Protein AF-A0AAJ3D9P7-F1 (afdb_monomer)

Radius of gyration: 27.83 Å; Cα contacts (8 Å, |Δi|>4): 289; chains: 1; bounding box: 55×81×73 Å

Solvent-accessible surface area (backbone atoms only — not comparable to full-atom values): 11763 Å² total; per-residue (Å²): 143,82,87,82,83,88,78,89,79,89,79,86,88,82,82,82,78,87,77,85,84,84,89,76,90,80,83,90,75,91,81,89,81,93,85,84,93,81,57,67,67,64,51,51,50,51,51,51,50,49,50,52,50,49,54,59,55,42,44,73,41,93,83,49,90,58,95,66,47,85,70,66,82,69,61,74,41,69,77,94,62,85,78,55,91,78,44,71,47,75,32,46,43,43,57,69,89,55,80,79,50,51,53,42,35,28,35,20,47,71,89,46,18,33,42,37,41,33,27,66,37,75,50,40,43,55,49,78,49,60,70,36,86,57,49,40,82,75,45,46,42,60,77,83,63,54,76,65,31,80,38,43,65,73,38,70,42,30,34,35,33,38,76,49,53,35,62,67,42,50,34,41,36,43,33,36,85,92,42,80,44,50,26,35,47,48,56,77,130

Sequence (189 aa):
MKQIFITAVILSILTACHKTPEQSSSETTNESTTAQYQDNSKQQLKEQEAETAAIAHDRYDPDSIYEGADNAEIPPPQLKRELLPSETLEVKFRPVDSYPNFTVVTQTTYDITRLKVVSEINDVIDKVETDNQNCIVAGVEPYTVKFPTPTNYGDLFKLVLDGCRADEINEVYLYTTRGKITYRALAED

Structure (mmCIF, N/CA/C/O backbone):
data_AF-A0AAJ3D9P7-F1
#
_entry.id   AF-A0AAJ3D9P7-F1
#
loop_
_atom_site.group_PDB
_atom_site.id
_atom_site.type_symbol
_atom_site.label_atom_id
_atom_site.label_alt_id
_atom_site.label_comp_id
_atom_site.label_asym_id
_atom_site.label_entity_id
_atom_site.label_seq_id
_atom_site.pdbx_PDB_ins_code
_atom_site.Cartn_x
_atom_site.Cartn_y
_atom_site.Cartn_z
_atom_site.occupancy
_atom_site.B_iso_or_equiv
_atom_site.auth_seq_id
_atom_site.auth_comp_id
_atom_site.auth_asym_id
_atom_site.auth_atom_id
_atom_site.pdbx_PDB_model_num
ATOM 1 N N . MET A 1 1 ? -39.008 15.537 -34.613 1.00 40.38 1 MET A N 1
ATOM 2 C CA . MET A 1 1 ? -38.118 16.698 -34.399 1.00 40.38 1 MET A CA 1
ATOM 3 C C . MET A 1 1 ? -38.611 17.500 -33.205 1.00 40.38 1 MET A C 1
ATOM 5 O O . MET A 1 1 ? -39.578 18.233 -33.348 1.00 40.38 1 MET A O 1
ATOM 9 N N . LYS A 1 2 ? -37.993 17.329 -32.032 1.00 37.59 2 LYS A N 1
ATOM 10 C CA . LYS A 1 2 ? -38.094 18.261 -30.899 1.00 37.59 2 LYS A CA 1
ATOM 11 C C . LYS A 1 2 ? -36.731 18.269 -30.207 1.00 37.59 2 LYS A C 1
ATOM 13 O O . LYS A 1 2 ? -36.363 17.291 -29.569 1.00 37.59 2 LYS A O 1
ATOM 18 N N . GLN A 1 3 ? -35.965 19.323 -30.465 1.00 39.19 3 GLN A N 1
ATOM 19 C CA . GLN A 1 3 ? -34.708 19.629 -29.789 1.00 39.19 3 GLN A CA 1
ATOM 20 C C . GLN A 1 3 ? -35.042 20.248 -28.430 1.00 39.19 3 GLN A C 1
ATOM 22 O O . GLN A 1 3 ? -35.903 21.123 -28.360 1.00 39.19 3 GLN A O 1
ATOM 27 N N . ILE A 1 4 ? -34.381 19.798 -27.368 1.00 50.69 4 ILE A N 1
ATOM 28 C CA . ILE A 1 4 ? -34.397 20.476 -26.071 1.00 50.69 4 ILE A CA 1
ATOM 29 C C . ILE A 1 4 ? -32.969 20.953 -25.837 1.00 50.69 4 ILE A C 1
ATOM 31 O O . ILE A 1 4 ? -32.043 20.151 -25.733 1.00 50.69 4 ILE A O 1
ATOM 35 N N . PHE A 1 5 ? -32.809 22.272 -25.857 1.00 50.06 5 PHE A N 1
ATOM 36 C CA . PHE A 1 5 ? -31.554 22.969 -25.627 1.00 50.06 5 PHE A CA 1
ATOM 37 C C . PHE A 1 5 ? -31.287 23.074 -24.124 1.00 50.06 5 PHE A C 1
ATOM 39 O O . PHE A 1 5 ? -32.164 23.455 -23.351 1.00 50.06 5 PHE A O 1
ATOM 46 N N . ILE A 1 6 ? -30.058 22.741 -23.734 1.00 47.91 6 ILE A N 1
ATOM 47 C CA . ILE A 1 6 ? -29.475 23.031 -22.424 1.00 47.91 6 ILE A CA 1
ATOM 48 C C . ILE A 1 6 ? -29.009 24.488 -22.455 1.00 47.91 6 ILE A C 1
ATOM 50 O O . ILE A 1 6 ? -28.194 24.847 -23.302 1.00 47.91 6 ILE A O 1
ATOM 54 N N . THR A 1 7 ? -29.472 25.314 -21.519 1.00 51.69 7 THR A N 1
ATOM 55 C CA . THR A 1 7 ? -28.864 26.622 -21.235 1.00 51.69 7 THR A CA 1
ATOM 56 C C . THR A 1 7 ? -28.742 26.810 -19.732 1.00 51.69 7 THR A C 1
ATOM 58 O O . THR A 1 7 ? -29.723 27.073 -19.039 1.00 51.69 7 THR A O 1
ATOM 61 N N . ALA A 1 8 ? -27.511 26.653 -19.249 1.00 48.12 8 ALA A N 1
ATOM 62 C CA . ALA A 1 8 ? -27.056 27.120 -17.953 1.00 48.12 8 ALA A CA 1
ATOM 63 C C . ALA A 1 8 ? -26.883 28.644 -17.996 1.00 48.12 8 ALA A C 1
ATOM 65 O O . ALA A 1 8 ? -26.258 29.161 -18.920 1.00 48.12 8 ALA A O 1
ATOM 66 N N . VAL A 1 9 ? -27.394 29.353 -16.988 1.00 45.28 9 VAL A N 1
ATOM 67 C CA . VAL A 1 9 ? -27.007 30.740 -16.698 1.00 45.28 9 VAL A CA 1
ATOM 68 C C . VAL A 1 9 ? -26.859 30.872 -15.187 1.00 45.28 9 VAL A C 1
ATOM 70 O O . VAL A 1 9 ? -27.831 30.995 -14.448 1.00 45.28 9 VAL A O 1
ATOM 73 N N . ILE A 1 10 ? -25.607 30.801 -14.748 1.00 50.03 10 ILE A N 1
ATOM 74 C CA . ILE A 1 10 ? -25.141 31.238 -13.436 1.00 50.03 10 ILE A CA 1
ATOM 75 C C . ILE A 1 10 ? -24.798 32.720 -13.604 1.00 50.03 10 ILE A C 1
ATOM 77 O O . ILE A 1 10 ? -23.907 33.041 -14.387 1.00 50.03 10 ILE A O 1
ATOM 81 N N . LEU A 1 11 ? -25.486 33.616 -12.893 1.00 43.94 11 LEU A N 1
ATOM 82 C CA . LEU A 1 11 ? -25.056 35.010 -12.751 1.00 43.94 11 LEU A CA 1
ATOM 83 C C . LEU A 1 11 ? -25.097 35.431 -11.273 1.00 43.94 11 LEU A C 1
ATOM 85 O 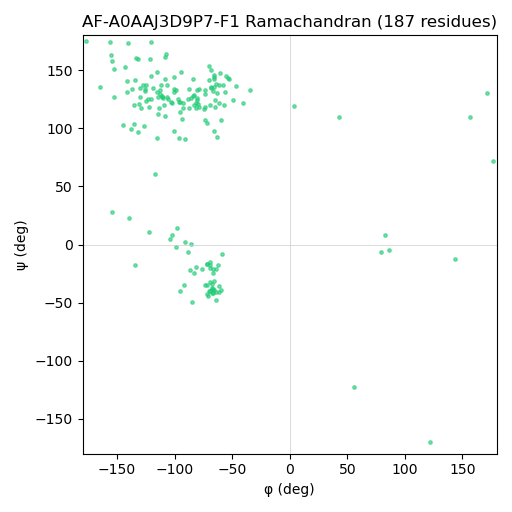O . LEU A 1 11 ? -26.136 35.763 -10.711 1.00 43.94 11 LEU A O 1
ATOM 89 N N . SER A 1 12 ? -23.914 35.330 -10.671 1.00 45.91 12 SER A N 1
ATOM 90 C CA . SER A 1 12 ? -23.306 36.179 -9.637 1.00 45.91 12 SER A CA 1
ATOM 91 C C . SER A 1 12 ? -24.134 37.333 -9.051 1.00 45.91 12 SER A C 1
ATOM 93 O O . SER A 1 12 ? -24.397 38.326 -9.731 1.00 45.91 12 SER A O 1
ATOM 95 N N . ILE A 1 13 ? -24.373 37.275 -7.737 1.00 45.59 13 ILE A N 1
ATOM 96 C CA . ILE A 1 13 ? -24.747 38.430 -6.912 1.00 45.59 13 ILE A CA 1
ATOM 97 C C . ILE A 1 13 ? -23.480 38.900 -6.179 1.00 45.59 13 ILE A C 1
ATOM 99 O O . ILE A 1 13 ? -23.082 38.325 -5.171 1.00 45.59 13 ILE A O 1
ATOM 103 N N . LEU A 1 14 ? -22.817 39.923 -6.719 1.00 41.31 14 LEU A N 1
ATOM 104 C CA . LEU A 1 14 ? -21.764 40.686 -6.042 1.00 41.31 14 LEU A CA 1
ATOM 105 C C . LEU A 1 14 ? -22.411 41.936 -5.435 1.00 41.31 14 LEU A C 1
ATOM 107 O O . LEU A 1 14 ? -22.524 42.965 -6.097 1.00 41.31 14 LEU A O 1
ATOM 111 N N . THR A 1 15 ? -22.852 41.865 -4.181 1.00 46.53 15 THR A N 1
ATOM 112 C CA . THR A 1 15 ? -23.176 43.070 -3.404 1.00 46.53 15 THR A CA 1
ATOM 113 C C . THR A 1 15 ? -21.937 43.523 -2.647 1.00 46.53 15 THR A C 1
ATOM 115 O O . THR A 1 15 ? -21.691 43.106 -1.517 1.00 46.53 15 THR A O 1
ATOM 118 N N . ALA A 1 16 ? -21.155 44.390 -3.288 1.00 38.19 16 ALA A N 1
ATOM 119 C CA . ALA A 1 16 ? -20.208 45.257 -2.607 1.00 38.19 16 ALA A CA 1
ATOM 120 C C . ALA A 1 16 ? -20.995 46.310 -1.810 1.00 38.19 16 ALA A C 1
ATOM 122 O O . ALA A 1 16 ? -21.751 47.090 -2.386 1.00 38.19 16 ALA A O 1
ATOM 123 N N . CYS A 1 17 ? -20.817 46.340 -0.491 1.00 40.69 17 CYS A N 1
ATOM 124 C CA . CYS A 1 17 ? -21.298 47.425 0.357 1.00 40.69 17 CYS A CA 1
ATOM 125 C C . CYS A 1 17 ? -20.074 48.125 0.957 1.00 40.69 17 CYS A C 1
ATOM 127 O O . CYS A 1 17 ? -19.547 47.723 1.991 1.00 40.69 17 CYS A O 1
ATOM 129 N N . HIS A 1 18 ? -19.592 49.158 0.263 1.00 42.06 18 HIS A N 1
ATOM 130 C CA . HIS A 1 18 ? -18.670 50.134 0.831 1.00 42.06 18 HIS A CA 1
ATOM 131 C C . HIS A 1 18 ? -19.442 51.037 1.799 1.00 42.06 18 HIS A C 1
ATOM 133 O O . HIS A 1 18 ? -20.342 51.767 1.386 1.00 42.06 18 HIS A O 1
ATOM 139 N N . LYS A 1 19 ? -19.060 51.027 3.077 1.00 38.09 19 LYS A N 1
ATOM 140 C CA . LYS A 1 19 ? -19.321 52.136 4.000 1.00 38.09 19 LYS A CA 1
ATOM 141 C C . LYS A 1 19 ? -18.005 52.564 4.640 1.00 38.09 19 LYS A C 1
ATOM 143 O O . LYS A 1 19 ? -17.487 51.902 5.531 1.00 38.09 19 LYS A O 1
ATOM 148 N N . THR A 1 20 ? -17.471 53.667 4.136 1.00 42.91 20 THR A N 1
ATOM 149 C CA . THR A 1 20 ? -16.483 54.528 4.791 1.00 42.91 20 THR A CA 1
ATOM 150 C C . THR A 1 20 ? -17.136 55.230 5.991 1.00 42.91 20 THR A C 1
ATOM 152 O O . THR A 1 20 ? -18.256 55.720 5.842 1.00 42.91 20 THR A O 1
ATOM 155 N N . PRO A 1 21 ? -16.488 55.309 7.167 1.00 40.91 21 PRO A N 1
ATOM 156 C CA . PRO A 1 21 ? -16.980 56.128 8.269 1.00 40.91 21 PRO A CA 1
ATOM 157 C C . PRO A 1 21 ? -16.460 57.571 8.175 1.00 40.91 21 PRO A C 1
ATOM 159 O O . PRO A 1 21 ? -15.276 57.812 7.94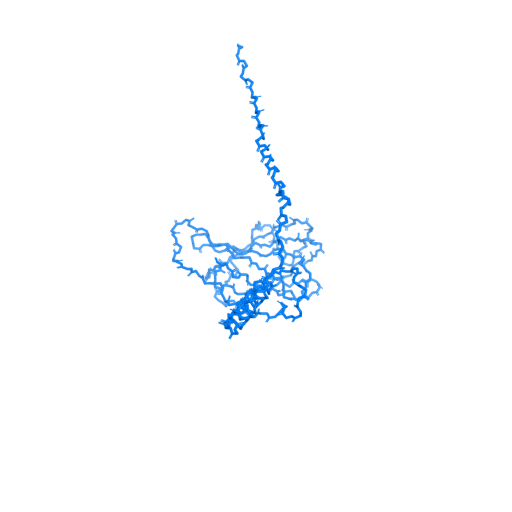1 1.00 40.91 21 PRO A O 1
ATOM 162 N N . GLU A 1 22 ? -17.382 58.518 8.358 1.00 33.59 22 GLU A N 1
ATOM 163 C CA . GLU A 1 22 ? -17.130 59.953 8.482 1.00 33.59 22 GLU A CA 1
ATOM 164 C C . GLU A 1 22 ? -16.347 60.291 9.756 1.00 33.59 22 GLU A C 1
ATOM 166 O O . GLU A 1 22 ? -16.531 59.710 10.826 1.00 33.59 22 GLU A O 1
ATOM 171 N N . GLN A 1 23 ? -15.477 61.284 9.608 1.00 34.88 23 GLN A N 1
ATOM 172 C CA . GLN A 1 23 ? -14.648 61.885 10.636 1.00 34.88 23 GLN A CA 1
ATOM 173 C C . GLN A 1 23 ? -15.482 62.940 11.382 1.00 34.88 23 GLN A C 1
ATOM 175 O O . GLN A 1 23 ? -15.932 63.906 10.771 1.00 34.88 23 GLN A O 1
ATOM 180 N N . SER A 1 24 ? -15.667 62.789 12.695 1.00 30.06 24 SER A N 1
ATOM 181 C CA . SER A 1 24 ? -16.166 63.867 13.557 1.00 30.06 24 SER A CA 1
ATOM 182 C C . SER A 1 24 ? -15.245 64.026 14.757 1.00 30.06 24 SER A C 1
ATOM 184 O O . SER A 1 24 ? -15.079 63.121 15.571 1.00 30.06 24 SER A O 1
ATOM 186 N N . SER A 1 25 ? -14.641 65.207 14.825 1.00 36.78 25 SER A N 1
ATOM 187 C CA . SER A 1 25 ? -13.867 65.751 15.933 1.00 36.78 25 SER A CA 1
ATOM 188 C C . SER A 1 25 ? -14.658 65.768 17.237 1.00 36.78 25 SER A C 1
ATOM 190 O O . SER A 1 25 ? -15.837 66.122 17.224 1.00 36.78 25 SER A O 1
ATOM 192 N N . SER A 1 26 ? -13.993 65.536 18.367 1.00 30.45 26 SER A N 1
ATOM 193 C CA . SER A 1 26 ? -14.346 66.198 19.625 1.00 30.45 26 SER A CA 1
ATOM 194 C C . SER A 1 26 ? -13.128 66.316 20.535 1.00 30.45 26 SER A C 1
ATOM 196 O O . SER A 1 26 ? -12.399 65.360 20.780 1.00 30.45 26 SER A O 1
ATOM 198 N N . GLU A 1 27 ? -12.939 67.561 20.941 1.00 29.41 27 GLU A N 1
ATOM 199 C CA . GLU A 1 27 ? -12.011 68.164 21.883 1.00 29.41 27 GLU A CA 1
ATOM 200 C C . GLU A 1 27 ? -11.649 67.311 23.106 1.00 29.41 27 GLU A C 1
ATOM 202 O O . GLU A 1 27 ? -12.495 66.797 23.836 1.00 29.41 27 GLU A O 1
ATOM 207 N N . THR A 1 28 ? -10.346 67.249 23.372 1.00 32.84 28 THR A N 1
ATOM 208 C CA . THR A 1 28 ? -9.769 66.772 24.626 1.00 32.84 28 THR A CA 1
ATOM 209 C C . THR A 1 28 ? -9.980 67.835 25.705 1.00 32.84 28 THR A C 1
ATOM 211 O O . THR A 1 28 ? -9.425 68.929 25.614 1.00 32.84 28 THR A O 1
ATOM 214 N N . THR A 1 29 ? -10.744 67.532 26.753 1.00 28.78 29 THR A N 1
ATOM 215 C CA . THR A 1 29 ? -10.670 68.246 28.038 1.00 28.78 29 THR A CA 1
ATOM 216 C C . THR A 1 29 ? -10.720 67.237 29.184 1.00 28.78 29 THR A C 1
ATOM 218 O O . THR A 1 29 ? -11.494 66.286 29.169 1.00 28.78 29 THR A O 1
ATOM 221 N N . ASN A 1 30 ? -9.805 67.447 30.128 1.00 34.47 30 ASN A N 1
ATOM 222 C CA . ASN A 1 30 ? -9.459 66.629 31.287 1.00 34.47 30 ASN A CA 1
ATOM 223 C C . ASN A 1 30 ? -10.653 66.268 32.194 1.00 34.47 30 ASN A C 1
ATOM 225 O O . ASN A 1 30 ? -11.478 67.127 32.475 1.00 34.47 30 ASN A O 1
ATOM 229 N N . GLU A 1 31 ? -10.677 65.056 32.758 1.00 30.16 31 GLU A N 1
ATOM 230 C CA . GLU A 1 31 ? -10.231 64.773 34.139 1.00 30.16 31 GLU A CA 1
ATOM 231 C C . GLU A 1 31 ? -10.570 63.330 34.575 1.00 30.16 31 GLU A C 1
ATOM 233 O O . GLU A 1 31 ? -11.698 62.867 34.462 1.00 30.16 31 GLU A O 1
ATOM 238 N N . SER A 1 32 ? -9.543 62.661 35.114 1.00 40.44 32 SER A N 1
ATOM 239 C CA . SER A 1 32 ? -9.556 61.729 36.254 1.00 40.44 32 SER A CA 1
ATOM 240 C C . SER A 1 32 ? -10.683 60.691 36.376 1.00 40.44 32 SER A C 1
ATOM 242 O O . SER A 1 32 ? -11.763 61.014 36.855 1.00 40.44 32 SER A O 1
ATOM 244 N N . THR A 1 33 ? -10.375 59.400 36.178 1.00 31.55 33 THR A N 1
ATOM 245 C CA . THR A 1 33 ? -10.579 58.395 37.246 1.00 31.55 33 THR A CA 1
ATOM 246 C C . THR A 1 33 ? -9.835 57.084 36.979 1.00 31.55 33 THR A C 1
ATOM 248 O O . THR A 1 33 ? -9.833 56.525 35.890 1.00 31.55 33 THR A O 1
ATOM 251 N N . THR A 1 34 ? -9.207 56.598 38.039 1.00 45.03 34 THR A N 1
ATOM 252 C CA . THR A 1 34 ? -8.629 55.278 38.280 1.00 45.03 34 THR A CA 1
ATOM 253 C C . THR A 1 34 ? -9.481 54.116 37.747 1.00 45.03 34 THR A C 1
ATOM 255 O O . THR A 1 34 ? -10.606 53.953 38.204 1.00 45.03 34 THR A O 1
ATOM 258 N N . ALA A 1 35 ? -8.917 53.284 36.861 1.00 43.38 35 ALA A N 1
ATOM 259 C CA . ALA A 1 35 ? -9.066 51.817 36.780 1.00 43.38 35 ALA A CA 1
ATOM 260 C C . ALA A 1 35 ? -8.763 51.338 35.352 1.00 43.38 35 ALA A C 1
ATOM 262 O O . ALA A 1 35 ? -9.570 51.581 34.468 1.00 43.38 35 ALA A O 1
ATOM 263 N N . GLN A 1 36 ? -7.642 50.636 35.141 1.00 40.25 36 GLN A N 1
ATOM 264 C CA . GLN A 1 36 ? -7.494 49.558 34.141 1.00 40.25 36 GLN A CA 1
ATOM 265 C C . GLN A 1 36 ? -6.043 49.050 34.124 1.00 40.25 36 GLN A C 1
ATOM 267 O O . GLN A 1 36 ? -5.271 49.279 33.204 1.00 40.25 36 GLN A O 1
ATOM 272 N N . TYR A 1 37 ? -5.663 48.324 35.173 1.00 42.12 37 TYR A N 1
ATOM 273 C CA . TYR A 1 37 ? -4.546 47.375 35.119 1.00 42.12 37 TYR A CA 1
ATOM 274 C C . TYR A 1 37 ? -5.119 45.981 35.375 1.00 42.12 37 TYR A C 1
ATOM 276 O O . TYR A 1 37 ? -4.839 45.357 36.392 1.00 42.12 37 TYR A O 1
ATOM 284 N N . GLN A 1 38 ? -6.033 45.521 34.514 1.00 44.53 38 GLN A N 1
ATOM 285 C CA . GLN A 1 38 ? -6.608 44.183 34.681 1.00 44.53 38 GLN A CA 1
ATOM 286 C C . GLN A 1 38 ? -7.141 43.530 33.398 1.00 44.53 38 GLN A C 1
ATOM 288 O O . GLN A 1 38 ? -8.031 42.689 33.488 1.00 44.53 38 GLN A O 1
ATOM 293 N N . ASP A 1 39 ? -6.594 43.873 32.224 1.00 49.88 39 ASP A N 1
ATOM 294 C CA . ASP A 1 39 ? -7.025 43.230 30.965 1.00 49.88 39 ASP A CA 1
ATOM 295 C C . ASP A 1 39 ? -5.892 42.784 30.018 1.00 49.88 39 ASP A C 1
ATOM 297 O O . ASP A 1 39 ? -6.083 41.884 29.209 1.00 49.88 39 ASP A O 1
ATOM 301 N N . ASN A 1 40 ? -4.661 43.290 30.174 1.00 50.69 40 ASN A N 1
ATOM 302 C CA . ASN A 1 40 ? -3.549 42.896 29.291 1.00 50.69 40 ASN A CA 1
ATOM 303 C C . ASN A 1 40 ? -3.084 41.440 29.473 1.00 50.69 40 ASN A C 1
ATOM 305 O O . ASN A 1 40 ? -2.667 40.803 28.510 1.00 50.69 40 ASN A O 1
ATOM 309 N N . SER A 1 41 ? -3.168 40.883 30.687 1.00 56.12 41 SER A N 1
ATOM 310 C CA . SER A 1 41 ? -2.688 39.518 30.951 1.00 56.12 41 SER A CA 1
ATOM 311 C C . SER A 1 41 ? -3.605 38.442 30.370 1.00 56.12 41 SER A C 1
ATOM 313 O O . SER A 1 41 ? -3.126 37.415 29.902 1.00 56.12 41 SER A O 1
ATOM 315 N N . LYS A 1 42 ? -4.923 38.678 30.359 1.00 56.75 42 LYS A N 1
ATOM 316 C CA . LYS A 1 42 ? -5.895 37.759 29.749 1.00 56.75 42 LYS A CA 1
ATOM 317 C C . LYS A 1 42 ? -5.815 37.779 28.229 1.00 56.75 42 LYS A C 1
ATOM 319 O O . LYS A 1 42 ? -6.021 36.744 27.602 1.00 56.75 42 LYS A O 1
ATOM 324 N N . GLN A 1 43 ? -5.521 38.942 27.655 1.00 57.19 43 GLN A N 1
ATOM 325 C CA . GLN A 1 43 ? -5.362 39.094 26.217 1.00 57.19 43 GLN A CA 1
ATOM 326 C C . GLN A 1 43 ? -4.061 38.440 25.729 1.00 57.19 43 GLN A C 1
ATOM 328 O O . GLN A 1 43 ? -4.119 37.664 24.783 1.00 57.19 43 GLN A O 1
ATOM 333 N N . GLN A 1 44 ? -2.945 38.611 26.452 1.00 60.22 44 GLN A N 1
ATOM 334 C CA . GLN A 1 44 ? -1.701 37.872 26.187 1.00 60.22 44 GLN A CA 1
ATOM 335 C C . GLN A 1 44 ? -1.857 36.356 26.341 1.00 60.22 44 GLN A C 1
ATOM 337 O O . GLN A 1 44 ? -1.338 35.614 25.519 1.00 60.22 44 GLN A O 1
ATOM 342 N N . LEU A 1 45 ? -2.592 35.882 27.354 1.00 66.25 45 LEU A N 1
ATOM 343 C CA . LEU A 1 45 ? -2.859 34.448 27.519 1.00 66.25 45 LEU A CA 1
ATOM 344 C C . LEU A 1 45 ? -3.684 33.880 26.358 1.00 66.25 45 LEU A C 1
ATOM 346 O O . LEU A 1 45 ? -3.375 32.797 25.880 1.00 66.25 45 LEU A O 1
ATOM 350 N N . LYS A 1 46 ? -4.692 34.619 25.877 1.00 67.00 46 LYS A N 1
ATOM 351 C CA . LYS A 1 46 ? -5.480 34.220 24.700 1.00 67.00 46 LYS A CA 1
ATOM 352 C C . LYS A 1 46 ? -4.671 34.234 23.410 1.00 67.00 46 LYS A C 1
ATOM 354 O O . LYS A 1 46 ? -4.884 33.376 22.566 1.00 67.00 46 LYS A O 1
ATOM 359 N N . GLU A 1 47 ? -3.783 35.207 23.244 1.00 63.00 47 GLU A N 1
ATOM 360 C CA . GLU A 1 47 ? -2.919 35.312 22.068 1.00 63.00 47 GLU A CA 1
ATOM 361 C C . GLU A 1 47 ? -1.860 34.204 22.072 1.00 63.00 47 GLU A C 1
ATOM 363 O O . GLU A 1 47 ? -1.662 33.550 21.056 1.00 63.00 47 GLU A O 1
ATOM 368 N N . GLN A 1 48 ? -1.296 33.887 23.240 1.00 69.69 48 GLN A N 1
ATOM 369 C CA . GLN A 1 48 ? -0.372 32.770 23.418 1.00 69.69 48 GLN A CA 1
ATOM 370 C C . GLN A 1 48 ? -1.055 31.406 23.236 1.00 69.69 48 GLN A C 1
ATOM 372 O O . GLN A 1 48 ? -0.459 30.501 22.656 1.00 69.69 48 GLN A O 1
ATOM 377 N N . GLU A 1 49 ? -2.298 31.248 23.701 1.00 67.06 49 GLU A N 1
ATOM 378 C CA . GLU A 1 49 ? -3.113 30.046 23.477 1.00 67.06 49 GLU A CA 1
ATOM 379 C C . GLU A 1 49 ? -3.487 29.893 21.996 1.00 67.06 49 GLU A C 1
ATOM 381 O O . GLU A 1 49 ? -3.390 28.800 21.445 1.00 67.06 49 GLU A O 1
ATOM 386 N N . ALA A 1 50 ? -3.843 30.989 21.322 1.00 65.75 50 ALA A N 1
ATOM 387 C CA . ALA A 1 50 ? -4.112 30.986 19.888 1.00 65.75 50 ALA A CA 1
ATOM 388 C C . ALA A 1 50 ? -2.849 30.684 19.067 1.00 65.75 50 ALA A C 1
ATOM 390 O O . ALA A 1 50 ? -2.926 29.933 18.101 1.00 65.75 50 ALA A O 1
ATOM 391 N N . GLU A 1 51 ? -1.689 31.206 19.468 1.00 65.69 51 GLU A N 1
ATOM 392 C CA . GLU A 1 51 ? -0.403 30.914 18.832 1.00 65.69 51 GLU A CA 1
ATOM 393 C C . GLU A 1 51 ? 0.009 29.453 19.056 1.00 65.69 51 GLU A C 1
ATOM 395 O O . GLU A 1 51 ? 0.407 28.779 18.113 1.00 65.69 51 GLU A O 1
ATOM 400 N N . THR A 1 52 ? -0.170 28.901 20.263 1.00 67.81 52 THR A N 1
ATOM 401 C CA . THR A 1 52 ? 0.086 27.466 20.498 1.00 67.81 52 THR A CA 1
ATOM 402 C C . THR A 1 52 ? -0.905 26.563 19.771 1.00 67.81 52 THR A C 1
ATOM 404 O O . THR A 1 52 ? -0.502 25.500 19.304 1.00 67.81 52 THR A O 1
ATOM 407 N N . ALA A 1 53 ? -2.166 26.972 19.628 1.00 63.88 53 ALA A N 1
ATOM 408 C CA . ALA A 1 53 ? -3.155 26.246 18.837 1.00 63.88 53 ALA A CA 1
ATOM 409 C C . ALA A 1 53 ? -2.845 26.306 17.333 1.00 63.88 53 ALA A C 1
ATOM 411 O O . ALA A 1 53 ? -2.956 25.287 16.655 1.00 63.88 53 ALA A O 1
ATOM 412 N N . ALA A 1 54 ? -2.401 27.459 16.825 1.00 62.25 54 ALA A N 1
ATOM 413 C CA . ALA A 1 54 ? -1.955 27.614 15.443 1.00 62.25 54 ALA A CA 1
ATOM 414 C C . ALA A 1 54 ? -0.706 26.766 15.173 1.00 62.25 54 ALA A C 1
ATOM 416 O O . ALA A 1 54 ? -0.711 25.960 14.255 1.00 62.25 54 ALA A O 1
ATOM 417 N N . ILE A 1 55 ? 0.302 26.820 16.051 1.00 60.75 55 ILE A N 1
ATOM 418 C CA . ILE A 1 55 ? 1.496 25.964 15.963 1.00 60.75 55 ILE A CA 1
ATOM 419 C C . ILE A 1 55 ? 1.117 24.476 16.030 1.00 60.75 55 ILE A C 1
ATOM 421 O O . ILE A 1 55 ? 1.714 23.658 15.335 1.00 60.75 55 ILE A O 1
ATOM 425 N N . ALA A 1 56 ? 0.146 24.090 16.864 1.00 63.00 56 ALA A N 1
ATOM 426 C CA . ALA A 1 56 ? -0.308 22.702 16.950 1.00 63.00 56 ALA A CA 1
ATOM 427 C C . ALA A 1 56 ? -1.023 22.240 15.673 1.00 63.00 56 ALA A C 1
ATOM 429 O O . ALA A 1 56 ? -0.835 21.098 15.270 1.00 63.00 56 ALA A O 1
ATOM 430 N N . HIS A 1 57 ? -1.804 23.112 15.038 1.00 62.16 57 HIS A N 1
ATOM 431 C CA . HIS A 1 57 ? -2.469 22.834 13.767 1.00 62.16 57 HIS A CA 1
ATOM 432 C C . HIS A 1 57 ? -1.458 22.769 12.610 1.00 62.16 57 HIS A C 1
ATOM 434 O O . HIS A 1 57 ? -1.460 21.818 11.831 1.00 62.16 57 HIS A O 1
ATOM 440 N N . ASP A 1 58 ? -0.519 23.714 12.570 1.00 58.19 58 ASP A N 1
ATOM 441 C CA . ASP A 1 58 ? 0.523 23.813 11.547 1.00 58.19 58 ASP A CA 1
ATOM 442 C C . ASP A 1 58 ? 1.559 22.685 11.648 1.00 58.19 58 ASP A C 1
ATOM 444 O O . ASP A 1 58 ? 2.292 22.445 10.698 1.00 58.19 58 ASP A O 1
ATOM 448 N N . ARG A 1 59 ? 1.635 21.939 12.759 1.00 57.31 59 ARG A N 1
ATOM 449 C CA . ARG A 1 59 ? 2.456 20.711 12.842 1.00 57.31 59 ARG A CA 1
ATOM 450 C C . ARG A 1 59 ? 1.950 19.578 11.952 1.00 57.31 59 ARG A C 1
ATOM 452 O O . ARG A 1 59 ? 2.717 18.661 11.665 1.00 57.31 59 ARG A O 1
ATOM 459 N N . TYR A 1 60 ? 0.681 19.617 11.559 1.00 54.97 60 TYR A N 1
ATOM 460 C CA . TYR A 1 60 ? 0.079 18.623 10.673 1.00 54.97 60 TYR A CA 1
ATOM 461 C C . TYR A 1 60 ? 0.011 19.103 9.218 1.00 54.97 60 TYR A C 1
ATOM 463 O O . TYR A 1 60 ? -0.404 18.335 8.349 1.00 54.97 60 TYR A O 1
ATOM 471 N N . ASP A 1 61 ? 0.447 20.338 8.943 1.00 54.69 61 ASP A N 1
ATOM 472 C CA . ASP A 1 61 ? 0.561 20.875 7.591 1.00 54.69 61 ASP A CA 1
ATOM 473 C C . ASP A 1 61 ? 1.871 20.386 6.937 1.00 54.69 61 ASP A C 1
ATOM 475 O O . ASP A 1 61 ? 2.955 20.628 7.480 1.00 54.69 61 ASP A O 1
ATOM 479 N N . PRO A 1 62 ? 1.818 19.685 5.788 1.00 55.25 62 PRO A N 1
ATOM 480 C CA . PRO A 1 62 ? 3.017 19.270 5.060 1.00 55.25 62 PRO A CA 1
ATOM 481 C C . PRO A 1 62 ? 3.886 20.437 4.556 1.00 55.25 62 PRO A C 1
ATO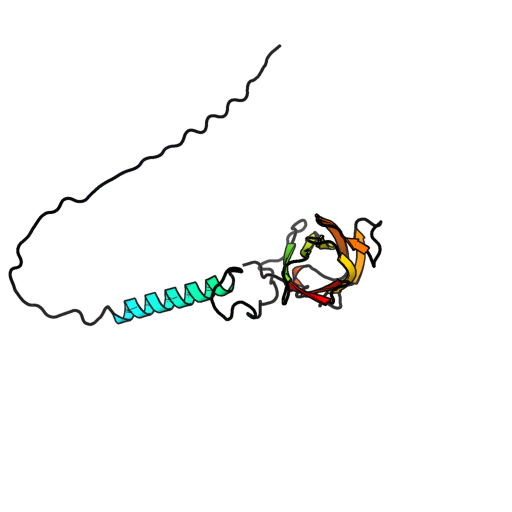M 483 O O . PRO A 1 62 ? 5.059 20.204 4.271 1.00 55.25 62 PRO A O 1
ATOM 486 N N . ASP A 1 63 ? 3.355 21.663 4.475 1.00 58.75 63 ASP A N 1
ATOM 487 C CA . ASP A 1 63 ? 4.093 22.868 4.059 1.00 58.75 63 ASP A CA 1
ATOM 488 C C . ASP A 1 63 ? 4.594 23.711 5.259 1.00 58.75 63 ASP A C 1
ATOM 490 O O . ASP A 1 63 ? 5.003 24.868 5.106 1.00 58.75 63 ASP A O 1
ATOM 494 N N . SER A 1 64 ? 4.571 23.149 6.475 1.00 59.06 64 SER A N 1
ATOM 495 C CA . SER A 1 64 ? 4.952 23.846 7.709 1.00 59.06 64 SER A CA 1
ATOM 496 C C . SER A 1 64 ? 6.420 24.276 7.738 1.00 59.06 64 SER A C 1
ATOM 498 O O . SER A 1 64 ? 7.337 23.482 7.532 1.00 59.06 64 SER A O 1
ATOM 500 N N . ILE A 1 65 ? 6.658 25.546 8.077 1.00 58.28 65 ILE A N 1
ATOM 501 C CA . ILE A 1 65 ? 8.000 26.147 8.186 1.00 58.28 65 ILE A CA 1
ATOM 502 C C . ILE A 1 65 ? 8.663 25.939 9.561 1.00 58.28 65 ILE A C 1
ATOM 504 O O . ILE A 1 65 ? 9.760 26.450 9.795 1.00 58.28 65 ILE A O 1
ATOM 508 N N . TYR A 1 66 ? 7.999 25.246 10.494 1.00 50.47 66 TYR A N 1
ATOM 509 C CA . TYR A 1 66 ? 8.489 25.050 11.860 1.00 50.47 66 TYR A CA 1
ATOM 510 C C . TYR A 1 66 ? 9.290 23.745 11.993 1.00 50.47 66 TYR A C 1
ATOM 512 O O . TYR A 1 66 ? 8.766 22.651 11.777 1.00 50.47 66 TYR A O 1
ATOM 520 N N . GLU A 1 67 ? 10.554 23.852 12.421 1.00 51.66 67 GLU A N 1
ATOM 521 C CA . GLU A 1 67 ? 11.409 22.695 12.722 1.00 51.66 67 GLU A CA 1
ATOM 522 C C . GLU A 1 67 ? 10.777 21.840 13.840 1.00 51.66 67 GLU A C 1
ATOM 524 O O . GLU A 1 67 ? 10.730 22.235 15.008 1.00 51.66 67 GLU A O 1
ATOM 529 N N . GLY A 1 68 ? 10.242 20.672 13.468 1.00 49.03 68 GLY A N 1
ATOM 530 C CA . GLY A 1 68 ? 9.541 19.751 14.371 1.00 49.03 68 GLY A CA 1
ATOM 531 C C . GLY A 1 68 ? 8.342 19.015 13.757 1.00 49.03 68 GLY A C 1
ATOM 532 O O . GLY A 1 68 ? 7.872 18.049 14.359 1.00 49.03 68 GLY A O 1
ATOM 533 N N . ALA A 1 69 ? 7.866 19.423 12.574 1.00 50.00 69 ALA A N 1
ATOM 534 C CA . ALA A 1 69 ? 6.785 18.741 11.844 1.00 50.00 69 ALA A CA 1
ATOM 535 C C . ALA A 1 69 ? 7.176 17.332 11.336 1.00 50.00 69 ALA A C 1
ATOM 537 O O . ALA A 1 69 ? 6.323 16.451 11.200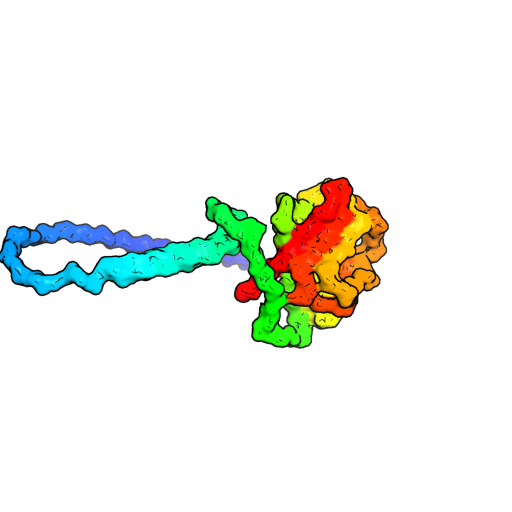 1.00 50.00 69 ALA A O 1
ATOM 538 N N . ASP A 1 70 ? 8.475 17.081 11.149 1.00 51.31 70 ASP A N 1
ATOM 539 C CA . ASP A 1 70 ? 8.978 15.853 10.517 1.00 51.31 70 ASP A CA 1
ATOM 540 C C . ASP A 1 70 ? 8.850 14.589 11.386 1.00 51.31 70 ASP A C 1
ATOM 542 O O . ASP A 1 70 ? 8.914 13.479 10.867 1.00 51.31 70 ASP A O 1
ATOM 546 N N . ASN A 1 71 ? 8.638 14.709 12.703 1.00 48.34 71 ASN A N 1
ATOM 547 C CA . ASN A 1 71 ? 8.708 13.561 13.623 1.00 48.34 71 ASN A CA 1
ATOM 548 C C . ASN A 1 71 ? 7.629 13.537 14.715 1.00 48.34 71 ASN A C 1
ATOM 550 O O . ASN A 1 71 ? 7.815 12.896 15.750 1.00 48.34 71 ASN A O 1
ATOM 554 N N . ALA A 1 72 ? 6.490 14.205 14.513 1.00 51.19 72 ALA A N 1
ATOM 555 C CA . ALA A 1 72 ? 5.345 13.967 15.385 1.00 51.19 72 ALA A CA 1
ATOM 556 C C . ALA A 1 72 ? 4.920 12.490 15.262 1.00 51.19 72 ALA A C 1
ATOM 558 O O . ALA A 1 72 ? 4.642 11.995 14.166 1.00 51.19 72 ALA A O 1
ATOM 559 N N . GLU A 1 73 ? 4.931 11.775 16.387 1.00 51.03 73 GLU A N 1
ATOM 560 C CA . GLU A 1 73 ? 4.426 10.410 16.517 1.00 51.03 73 GLU A CA 1
ATOM 561 C C . GLU A 1 73 ? 2.918 10.442 16.232 1.00 51.03 73 GLU A C 1
ATOM 563 O O . GLU A 1 73 ? 2.116 10.772 17.103 1.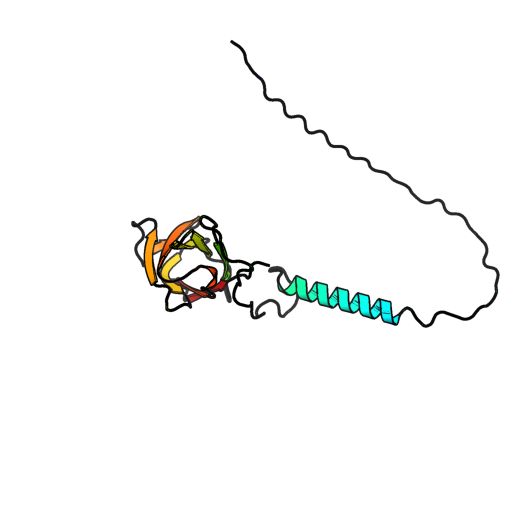00 51.03 73 GLU A O 1
ATOM 568 N N . ILE A 1 74 ? 2.540 10.207 14.970 1.00 55.31 74 ILE A N 1
ATOM 569 C CA . ILE A 1 74 ? 1.136 10.124 14.563 1.00 55.31 74 ILE A CA 1
ATOM 570 C C . ILE A 1 74 ? 0.551 8.900 15.271 1.00 55.31 74 ILE A C 1
ATOM 572 O O . ILE A 1 74 ? 1.053 7.792 15.051 1.00 55.31 74 ILE A O 1
ATOM 576 N N . PRO A 1 75 ? -0.468 9.075 16.133 1.00 54.84 75 PRO A N 1
ATOM 577 C CA . PRO A 1 75 ? -1.105 7.944 16.780 1.00 54.84 75 PRO A CA 1
ATOM 578 C C . PRO A 1 75 ? -1.719 7.025 15.714 1.00 54.84 75 PRO A C 1
ATOM 580 O O . PRO A 1 75 ? -2.177 7.522 14.681 1.00 54.84 75 PRO A O 1
ATOM 583 N N . PRO A 1 76 ? -1.759 5.702 15.954 1.00 59.09 76 PRO A N 1
ATOM 584 C CA . PRO A 1 76 ? -2.422 4.761 15.061 1.00 59.09 76 PRO A CA 1
ATOM 585 C C . PRO A 1 76 ? -3.815 5.264 14.668 1.00 59.09 76 PRO A C 1
ATOM 587 O O . PRO A 1 76 ? -4.537 5.747 15.550 1.00 59.09 76 PRO A O 1
ATOM 590 N N . PRO A 1 77 ? -4.209 5.167 13.387 1.00 65.56 77 PRO A N 1
ATOM 591 C CA . PRO A 1 77 ? -5.543 5.565 12.961 1.00 65.56 77 PRO A CA 1
ATOM 592 C C . PRO A 1 77 ? -6.581 4.768 13.758 1.00 65.56 77 PRO A C 1
ATOM 594 O O . PRO A 1 77 ? -6.592 3.540 13.731 1.00 65.56 77 PRO A O 1
ATOM 597 N N . GLN A 1 78 ? -7.444 5.460 14.504 1.00 66.56 78 GLN A N 1
ATOM 598 C CA . GLN A 1 78 ? -8.501 4.814 15.279 1.00 66.56 78 GLN A CA 1
ATOM 599 C C . GLN A 1 78 ? -9.866 5.126 14.691 1.00 66.56 78 GLN A C 1
ATOM 601 O O . GLN A 1 78 ? -10.254 6.282 14.520 1.00 66.56 78 GLN A O 1
ATOM 606 N N . LEU A 1 79 ? -10.637 4.072 14.442 1.00 68.44 79 LEU A N 1
ATOM 607 C CA . LEU A 1 79 ? -12.039 4.201 14.087 1.00 68.44 79 LEU A CA 1
ATOM 608 C C . LEU A 1 79 ? -12.835 4.790 15.250 1.00 68.44 79 LEU A C 1
ATOM 610 O O . LEU A 1 79 ? -12.903 4.223 16.339 1.00 68.44 79 LEU A O 1
ATOM 614 N N . LYS A 1 80 ? -13.537 5.891 14.986 1.00 74.69 80 LYS A N 1
ATOM 615 C CA . LYS A 1 80 ? -14.470 6.498 15.950 1.00 74.69 80 LYS A CA 1
ATOM 616 C C . LYS A 1 80 ? -15.750 5.677 16.150 1.00 74.69 80 LYS A C 1
ATOM 618 O O . LYS A 1 80 ? -16.493 5.920 17.098 1.00 74.69 80 LYS A O 1
ATOM 623 N N . ARG A 1 81 ? -16.040 4.744 15.238 1.00 76.56 81 ARG A N 1
ATOM 624 C CA . ARG A 1 81 ? -17.195 3.837 15.280 1.00 76.56 81 ARG A CA 1
ATOM 625 C C . ARG A 1 81 ? -16.905 2.553 14.511 1.00 76.56 81 ARG A C 1
ATOM 627 O O . ARG A 1 81 ? -16.091 2.557 13.592 1.00 76.56 81 ARG A O 1
ATOM 634 N N . GLU A 1 82 ? -17.632 1.490 14.835 1.00 74.44 82 GLU A N 1
ATOM 635 C CA . GLU A 1 82 ? -17.637 0.278 14.015 1.00 74.44 82 GLU A CA 1
ATOM 636 C C . GLU A 1 82 ? -18.166 0.585 12.605 1.00 74.44 82 GLU A C 1
ATOM 638 O O . GLU A 1 82 ? -19.137 1.332 12.443 1.00 74.44 82 GLU A O 1
ATOM 643 N N . LEU A 1 83 ? -17.511 0.019 11.588 1.00 70.94 83 LEU A N 1
ATOM 644 C CA . LEU A 1 83 ? -17.929 0.165 10.195 1.00 70.94 83 LEU A CA 1
ATOM 645 C C . LEU A 1 83 ? -19.244 -0.572 9.966 1.00 70.94 83 LEU A C 1
ATOM 647 O O . LEU A 1 83 ? -19.397 -1.735 10.349 1.00 70.94 83 LEU A O 1
ATOM 651 N N . LEU A 1 84 ? -20.178 0.079 9.277 1.00 78.81 84 LEU A N 1
ATOM 652 C CA . LEU A 1 84 ? -21.379 -0.603 8.814 1.00 78.81 84 LEU A CA 1
ATOM 653 C C . LEU A 1 84 ? -21.035 -1.594 7.688 1.00 78.81 84 LEU A C 1
ATOM 655 O O . LEU A 1 84 ? -20.087 -1.377 6.928 1.00 78.81 84 LEU A O 1
ATOM 659 N N . PRO A 1 85 ? -21.832 -2.662 7.498 1.00 73.12 85 PRO A N 1
ATOM 660 C CA . PRO A 1 85 ? -21.689 -3.523 6.331 1.00 73.12 85 PRO A CA 1
ATOM 661 C C . PRO A 1 85 ? -21.810 -2.678 5.057 1.00 73.12 85 PRO A C 1
ATOM 663 O O . PRO A 1 85 ? -22.763 -1.909 4.938 1.00 73.12 85 PRO A O 1
ATOM 666 N N . SER A 1 86 ? -20.877 -2.837 4.113 1.00 75.81 86 SER A N 1
ATOM 667 C CA . SER A 1 86 ? -20.682 -2.025 2.889 1.00 75.81 86 SER A CA 1
ATOM 668 C C . SER A 1 86 ? -19.967 -0.677 3.042 1.00 75.81 86 SER A C 1
ATOM 670 O O . SER A 1 86 ? -19.633 -0.062 2.027 1.00 75.81 86 SER A O 1
ATOM 672 N N . GLU A 1 87 ? -19.667 -0.236 4.265 1.00 84.19 87 GLU A N 1
ATOM 673 C CA . GLU A 1 87 ? -18.825 0.941 4.470 1.00 84.19 87 GLU A CA 1
ATOM 674 C C . GLU A 1 87 ? -17.383 0.616 4.065 1.00 84.19 87 GLU A C 1
ATOM 676 O O . GLU A 1 87 ? -16.891 -0.503 4.237 1.00 84.19 87 GLU A O 1
ATOM 681 N N . THR A 1 88 ? -16.727 1.595 3.452 1.00 85.31 88 THR A N 1
ATOM 682 C CA . THR A 1 88 ? -15.330 1.486 3.052 1.00 85.31 88 THR A CA 1
ATOM 683 C C . THR A 1 88 ? -14.497 2.317 4.003 1.00 85.31 88 THR A C 1
ATOM 685 O O . THR A 1 88 ? -14.742 3.511 4.138 1.00 85.31 88 THR A O 1
ATOM 688 N N . LEU A 1 89 ? -13.496 1.688 4.604 1.00 88.25 89 LEU A N 1
ATOM 689 C CA . LEU A 1 89 ? -12.455 2.373 5.353 1.00 88.25 89 LEU A CA 1
ATOM 690 C C . LEU A 1 89 ? -11.254 2.590 4.444 1.00 88.25 89 LEU A C 1
ATOM 692 O O . LEU A 1 89 ? -10.715 1.620 3.911 1.00 88.25 89 LEU A O 1
ATOM 696 N N . GLU A 1 90 ? -10.843 3.839 4.274 1.00 89.62 90 GLU A N 1
ATOM 697 C CA . GLU A 1 90 ? -9.645 4.214 3.529 1.00 89.62 90 GLU A CA 1
ATOM 698 C C . GLU A 1 90 ? -8.615 4.790 4.504 1.00 89.62 90 GLU A C 1
ATOM 700 O O . GLU A 1 90 ? -8.951 5.629 5.328 1.00 89.62 90 GLU A O 1
ATOM 705 N N . VAL A 1 91 ? -7.364 4.342 4.418 1.00 89.38 91 VAL A N 1
ATOM 706 C CA . VAL A 1 91 ? -6.248 4.922 5.173 1.00 89.38 91 VAL A CA 1
ATOM 707 C C . VAL A 1 91 ? -5.167 5.314 4.180 1.00 89.38 91 VAL A C 1
ATOM 709 O O . VAL A 1 91 ? -4.700 4.506 3.373 1.00 89.38 91 VAL A O 1
ATOM 712 N N . LYS A 1 92 ? -4.784 6.589 4.207 1.00 91.00 92 LYS A N 1
ATOM 713 C CA . LYS A 1 92 ? -3.726 7.142 3.355 1.00 91.00 92 LYS A CA 1
ATOM 714 C C . LYS A 1 92 ? -2.409 7.127 4.104 1.00 91.00 92 LYS A C 1
ATOM 716 O O . LYS A 1 92 ? -2.393 7.300 5.316 1.00 91.00 92 LYS A O 1
ATOM 721 N N . PHE A 1 93 ? -1.308 6.964 3.384 1.00 90.12 93 PHE A N 1
ATOM 722 C CA . PHE A 1 93 ? 0.016 6.928 3.990 1.00 90.12 93 PHE A CA 1
ATOM 723 C C . PHE A 1 93 ? 0.907 8.041 3.443 1.00 90.12 93 PHE A C 1
ATOM 725 O O . PHE A 1 93 ? 0.852 8.365 2.255 1.00 90.12 93 PHE A O 1
ATOM 732 N N . ARG A 1 94 ? 1.774 8.579 4.304 1.00 88.38 94 ARG A N 1
ATOM 733 C CA . ARG A 1 94 ? 2.830 9.534 3.947 1.00 88.38 94 ARG A CA 1
ATOM 734 C C . ARG A 1 94 ? 4.215 8.883 4.027 1.00 88.38 94 ARG A C 1
ATOM 736 O O . ARG A 1 94 ? 4.433 8.077 4.931 1.00 88.38 94 ARG A O 1
ATOM 743 N N . PRO A 1 95 ? 5.157 9.198 3.126 1.00 88.75 95 PRO A N 1
ATOM 744 C CA . PRO A 1 95 ? 6.535 8.730 3.259 1.00 88.75 95 PRO A CA 1
ATOM 745 C C . PRO A 1 95 ? 7.212 9.358 4.492 1.00 88.75 95 PRO A C 1
ATOM 747 O O . PRO A 1 95 ? 6.921 10.502 4.831 1.00 88.75 95 PRO A O 1
ATOM 750 N N . VAL A 1 96 ? 8.101 8.613 5.161 1.00 84.56 96 VAL A N 1
ATOM 751 C CA . VAL A 1 96 ? 8.810 9.082 6.374 1.00 84.56 96 VAL A CA 1
ATOM 752 C C . VAL A 1 96 ? 10.069 9.888 6.034 1.00 84.56 96 VAL A C 1
ATOM 754 O O . VAL A 1 96 ? 10.229 10.991 6.533 1.00 84.56 96 VAL A O 1
ATOM 757 N N . ASP A 1 97 ? 10.933 9.374 5.152 1.00 71.88 97 ASP A N 1
ATOM 758 C CA . ASP A 1 97 ? 12.277 9.939 4.913 1.00 71.88 97 ASP A CA 1
ATOM 759 C C . ASP A 1 97 ? 12.530 10.356 3.448 1.00 71.88 97 ASP A C 1
ATOM 761 O O . ASP A 1 97 ? 13.670 10.597 3.043 1.00 71.88 97 ASP A O 1
ATOM 765 N N . SER A 1 98 ? 11.501 10.386 2.593 1.00 65.69 98 SER A N 1
ATOM 766 C CA . SER A 1 98 ? 11.684 10.565 1.144 1.00 65.69 98 SER A CA 1
ATOM 767 C C . SER A 1 98 ? 10.605 11.414 0.482 1.00 65.69 98 SER A C 1
ATOM 769 O O . SER A 1 98 ? 9.448 11.373 0.890 1.00 65.69 98 SER A O 1
ATOM 771 N N . TYR A 1 99 ? 10.959 12.073 -0.628 1.00 65.19 99 TYR A N 1
ATOM 772 C CA . TYR A 1 99 ? 9.976 12.627 -1.566 1.00 65.19 99 TYR A CA 1
ATOM 773 C C . TYR A 1 99 ? 8.963 11.544 -1.991 1.00 65.19 99 TYR A C 1
ATOM 775 O O . TYR A 1 99 ? 9.363 10.384 -2.162 1.00 65.19 99 TYR A O 1
ATOM 783 N N . PRO A 1 100 ? 7.671 11.888 -2.155 1.00 65.50 100 PRO A N 1
ATOM 784 C CA . PRO A 1 100 ? 6.631 10.923 -2.490 1.00 65.50 100 PRO A CA 1
ATOM 785 C C . PRO A 1 100 ? 6.874 10.348 -3.889 1.00 65.50 100 PRO A C 1
ATOM 787 O O . PRO A 1 100 ? 6.554 10.949 -4.903 1.00 65.50 100 PRO A O 1
ATOM 790 N N . ASN A 1 101 ? 7.491 9.169 -3.938 1.00 83.62 101 ASN A N 1
ATOM 791 C CA . ASN A 1 101 ? 7.732 8.430 -5.181 1.00 83.62 101 ASN A CA 1
ATOM 792 C C . ASN A 1 101 ? 6.538 7.542 -5.558 1.00 83.62 101 ASN A C 1
ATOM 794 O O . ASN A 1 101 ? 6.378 7.147 -6.712 1.00 83.62 101 ASN A O 1
ATOM 798 N N . PHE A 1 102 ? 5.713 7.213 -4.567 1.00 88.25 102 PHE A N 1
ATOM 799 C CA . PHE A 1 102 ? 4.512 6.405 -4.713 1.00 88.25 102 PHE A CA 1
ATOM 800 C C . PHE A 1 102 ? 3.417 6.965 -3.813 1.00 88.25 102 PHE A C 1
ATOM 802 O O . PHE A 1 102 ? 3.693 7.323 -2.663 1.00 88.25 102 PHE A O 1
ATOM 809 N N . THR A 1 103 ? 2.180 6.970 -4.302 1.00 90.94 103 THR A N 1
ATOM 810 C CA . THR A 1 103 ? 0.996 7.152 -3.463 1.00 90.94 103 THR A CA 1
ATOM 811 C C . THR A 1 103 ? 0.582 5.796 -2.901 1.00 90.94 103 THR A C 1
ATOM 813 O O . THR A 1 103 ? 0.342 4.853 -3.663 1.00 90.94 103 THR A O 1
ATOM 816 N N . VAL A 1 104 ? 0.454 5.695 -1.579 1.00 91.88 104 VAL A N 1
ATOM 817 C CA . VAL A 1 104 ? 0.092 4.449 -0.893 1.00 91.88 104 VAL A CA 1
ATOM 818 C C . VAL A 1 104 ? -1.194 4.650 -0.100 1.00 91.88 104 VAL A C 1
ATOM 820 O O . VAL A 1 104 ? -1.302 5.574 0.706 1.00 91.88 104 VAL A O 1
ATOM 823 N N . VAL A 1 105 ? -2.183 3.793 -0.357 1.00 92.56 105 VAL A N 1
ATOM 824 C CA . VAL A 1 105 ? -3.508 3.853 0.274 1.00 92.56 105 VAL A CA 1
ATOM 825 C C . VAL A 1 105 ? -3.986 2.438 0.569 1.00 92.56 105 VAL A C 1
ATOM 827 O O . VAL A 1 105 ? -3.957 1.592 -0.320 1.00 92.56 105 VAL A O 1
ATOM 830 N N . THR A 1 106 ? -4.464 2.164 1.777 1.00 93.00 106 THR A N 1
ATOM 831 C CA . THR A 1 106 ? -5.184 0.922 2.084 1.00 93.00 106 THR A CA 1
ATOM 832 C C . THR A 1 106 ? -6.681 1.180 2.091 1.00 93.00 106 THR A C 1
ATOM 834 O O . THR A 1 106 ? -7.152 2.243 2.480 1.00 93.00 106 THR A O 1
ATOM 837 N N . GLN A 1 107 ? -7.444 0.201 1.622 1.00 91.19 107 GLN A N 1
ATOM 838 C CA . GLN A 1 107 ? -8.892 0.267 1.549 1.00 91.19 107 GLN A CA 1
ATOM 839 C C . GLN A 1 107 ? -9.473 -1.054 2.045 1.00 91.19 107 GLN A C 1
ATOM 841 O O . GLN A 1 107 ? -9.208 -2.098 1.452 1.00 91.19 107 GLN A O 1
ATOM 846 N N . THR A 1 108 ? -10.278 -1.014 3.102 1.00 89.44 108 THR A N 1
ATOM 847 C CA . THR A 1 108 ? -11.051 -2.167 3.581 1.00 89.44 108 THR A CA 1
ATOM 848 C C . THR A 1 108 ? -12.498 -1.998 3.168 1.00 89.44 108 THR A C 1
ATOM 850 O O . THR A 1 108 ? -13.133 -1.003 3.515 1.00 89.44 108 THR A O 1
ATOM 853 N N . THR A 1 109 ? -13.027 -2.971 2.435 1.00 87.19 109 THR A N 1
ATOM 854 C CA . THR A 1 109 ? -14.448 -3.023 2.081 1.00 87.19 109 THR A CA 1
ATOM 855 C C . THR A 1 109 ? -14.963 -4.419 2.403 1.00 87.19 109 THR A C 1
ATOM 857 O O . THR A 1 109 ? -14.468 -5.401 1.844 1.00 87.19 109 THR A O 1
ATOM 860 N N . TYR A 1 110 ? -15.965 -4.502 3.282 1.00 83.94 110 TYR A N 1
ATOM 861 C CA . TYR A 1 110 ? -16.354 -5.758 3.938 1.00 83.94 110 TYR A CA 1
ATOM 862 C C . TYR A 1 110 ? -15.145 -6.370 4.668 1.00 83.94 110 TYR A C 1
ATOM 864 O O . TYR A 1 110 ? -14.528 -5.680 5.473 1.00 83.94 110 TYR A O 1
ATOM 872 N N . ASP A 1 111 ? -14.774 -7.607 4.336 1.00 82.94 111 ASP A N 1
ATOM 873 C CA . ASP A 1 111 ? -13.660 -8.335 4.956 1.00 82.94 111 ASP A CA 1
ATOM 874 C C . ASP A 1 111 ? -12.398 -8.355 4.077 1.00 82.94 111 ASP A C 1
ATOM 876 O O . ASP A 1 111 ? -11.453 -9.085 4.356 1.00 82.94 111 ASP A O 1
ATOM 880 N N . ILE A 1 112 ? -12.385 -7.596 2.973 1.00 87.38 112 ILE A N 1
ATOM 881 C CA . ILE A 1 112 ? -11.258 -7.585 2.035 1.00 87.38 112 ILE A CA 1
ATOM 882 C C . ILE A 1 112 ? -10.517 -6.260 2.142 1.00 87.38 112 ILE A C 1
ATOM 884 O O . ILE A 1 112 ? -11.062 -5.201 1.805 1.00 87.38 112 ILE A O 1
ATOM 888 N N . THR A 1 113 ? -9.240 -6.350 2.499 1.00 92.31 113 THR A N 1
ATOM 889 C CA . THR A 1 113 ? -8.321 -5.215 2.536 1.00 92.31 113 THR A CA 1
ATOM 890 C C . THR A 1 113 ? -7.477 -5.188 1.270 1.00 92.31 113 THR A C 1
ATOM 892 O O . THR A 1 113 ? -6.940 -6.199 0.818 1.00 92.31 113 THR A O 1
ATOM 895 N N . ARG A 1 114 ? -7.368 -4.017 0.647 1.00 94.31 114 ARG A N 1
ATOM 896 C CA . ARG A 1 114 ? -6.543 -3.788 -0.539 1.00 94.31 114 ARG A CA 1
ATOM 897 C C . ARG A 1 114 ? -5.552 -2.676 -0.271 1.00 94.31 114 ARG A C 1
ATOM 899 O O . ARG A 1 114 ? -5.956 -1.566 0.048 1.00 94.31 114 ARG A O 1
ATOM 906 N N . LEU A 1 115 ? -4.274 -2.950 -0.477 1.00 94.75 115 LEU A N 1
ATOM 907 C CA . LEU A 1 115 ? -3.216 -1.950 -0.491 1.00 94.75 115 LEU A CA 1
ATOM 908 C C . LEU A 1 115 ? -2.988 -1.490 -1.932 1.00 94.75 115 LEU A C 1
ATOM 910 O O . LEU A 1 115 ? -2.483 -2.231 -2.770 1.00 94.75 115 LEU A O 1
ATOM 914 N N . LYS A 1 116 ? -3.404 -0.266 -2.226 1.00 94.50 116 LYS A N 1
ATOM 915 C CA . LYS A 1 116 ? -3.261 0.419 -3.506 1.00 94.50 116 LYS A CA 1
ATOM 916 C C . LYS A 1 116 ? -1.925 1.160 -3.536 1.00 94.50 116 LYS A C 1
ATOM 918 O O . LYS A 1 116 ? -1.674 2.003 -2.678 1.00 94.50 116 LYS A O 1
ATOM 923 N N . VAL A 1 117 ? -1.112 0.887 -4.552 1.00 92.19 117 VAL A N 1
ATOM 924 C CA . VAL A 1 117 ? 0.159 1.584 -4.783 1.00 92.19 117 VAL A CA 1
ATOM 925 C C . VAL A 1 117 ? 0.125 2.206 -6.173 1.00 92.19 117 VAL A C 1
ATOM 927 O O . VAL A 1 117 ? -0.031 1.499 -7.170 1.00 92.19 117 VAL A O 1
ATOM 930 N N . VAL A 1 118 ? 0.229 3.533 -6.231 1.00 92.38 118 VAL A N 1
ATOM 931 C CA . VAL A 1 118 ? 0.325 4.309 -7.474 1.00 92.38 118 VAL A CA 1
ATOM 932 C C . VAL A 1 118 ? 1.753 4.801 -7.611 1.00 92.38 118 VAL A C 1
ATOM 934 O O . VAL A 1 118 ? 2.274 5.418 -6.686 1.00 92.38 118 VAL A O 1
ATOM 937 N N . SER A 1 119 ? 2.384 4.542 -8.749 1.00 90.88 119 SER A N 1
ATOM 938 C CA . SER A 1 119 ? 3.735 5.023 -9.010 1.00 90.88 119 SER A CA 1
ATOM 939 C C . SER A 1 119 ? 3.728 6.461 -9.515 1.00 90.88 119 SER A C 1
ATOM 941 O O . SER A 1 119 ? 3.051 6.781 -10.490 1.00 90.88 119 SER A O 1
ATOM 943 N N . GLU A 1 120 ? 4.518 7.325 -8.886 1.00 88.88 120 GLU A N 1
ATOM 944 C CA . GLU A 1 120 ? 4.770 8.705 -9.326 1.00 88.88 120 GLU A CA 1
ATOM 945 C C . GLU A 1 120 ? 6.156 8.846 -9.971 1.00 88.88 120 GLU A C 1
ATOM 947 O O . GLU A 1 120 ? 6.578 9.938 -10.348 1.00 88.88 120 GLU A O 1
ATOM 952 N N . ILE A 1 121 ? 6.874 7.732 -10.131 1.00 88.12 121 ILE A N 1
ATOM 953 C CA . ILE A 1 121 ? 8.182 7.666 -10.782 1.00 88.12 121 ILE A CA 1
ATOM 954 C C . ILE A 1 121 ? 8.303 6.409 -11.648 1.00 88.12 121 ILE A C 1
ATOM 956 O O . ILE A 1 121 ? 7.451 5.522 -11.631 1.00 88.12 121 ILE A O 1
ATOM 960 N N . ASN A 1 122 ? 9.402 6.318 -12.394 1.00 89.50 122 ASN A N 1
ATOM 961 C CA . ASN A 1 122 ? 9.819 5.060 -13.000 1.00 89.50 122 ASN A CA 1
ATOM 962 C C . ASN A 1 122 ? 10.799 4.357 -12.048 1.00 89.50 122 ASN A C 1
ATOM 964 O O . ASN A 1 122 ? 11.876 4.896 -11.760 1.00 89.50 122 ASN A O 1
ATOM 968 N N . ASP A 1 123 ? 10.427 3.175 -11.562 1.00 89.31 123 ASP A N 1
ATOM 969 C CA . ASP A 1 123 ? 11.244 2.337 -10.674 1.00 89.31 123 ASP A CA 1
ATOM 970 C C . ASP A 1 123 ? 10.815 0.864 -10.772 1.00 89.31 123 ASP A C 1
ATOM 972 O O . ASP A 1 123 ? 9.833 0.530 -11.431 1.00 89.31 123 ASP A O 1
ATOM 976 N N . VAL A 1 124 ? 11.537 -0.032 -10.109 1.00 90.31 124 VAL A N 1
ATOM 977 C CA . VAL A 1 124 ? 11.158 -1.433 -9.932 1.00 90.31 124 VAL A CA 1
ATOM 978 C C . VAL A 1 124 ? 10.817 -1.656 -8.469 1.00 90.31 124 VAL A C 1
ATOM 980 O O . VAL A 1 124 ? 11.629 -1.366 -7.590 1.00 90.31 124 VAL A O 1
ATOM 983 N N . ILE A 1 125 ? 9.633 -2.208 -8.223 1.00 90.81 125 ILE A N 1
ATOM 984 C CA . ILE A 1 125 ? 9.217 -2.663 -6.898 1.00 90.81 125 ILE A CA 1
ATOM 985 C C . ILE A 1 125 ? 9.511 -4.154 -6.816 1.00 90.81 125 ILE A C 1
ATOM 987 O O . ILE A 1 125 ? 9.031 -4.930 -7.642 1.00 90.81 125 ILE A O 1
ATOM 991 N N . ASP A 1 126 ? 10.309 -4.543 -5.831 1.00 90.88 126 ASP A N 1
ATOM 992 C CA . ASP A 1 126 ? 10.730 -5.925 -5.597 1.00 90.88 126 ASP A CA 1
ATOM 993 C C . ASP A 1 126 ? 9.834 -6.622 -4.573 1.00 90.88 126 ASP A C 1
ATOM 995 O O . ASP A 1 126 ? 9.442 -7.774 -4.738 1.00 90.88 126 ASP A O 1
ATOM 999 N N . LYS A 1 127 ? 9.453 -5.901 -3.519 1.00 90.62 127 LYS A N 1
ATOM 1000 C CA . LYS A 1 127 ? 8.642 -6.447 -2.434 1.00 90.62 127 LYS A CA 1
ATOM 1001 C C . LYS A 1 127 ? 7.825 -5.356 -1.762 1.00 90.62 127 LYS A C 1
ATOM 1003 O O . LYS A 1 127 ? 8.249 -4.203 -1.696 1.00 90.62 127 LYS A O 1
ATOM 1008 N N . VAL A 1 128 ? 6.677 -5.748 -1.225 1.00 91.19 128 VAL A N 1
ATOM 1009 C CA . VAL A 1 128 ? 5.856 -4.912 -0.352 1.00 91.19 128 VAL A CA 1
ATOM 1010 C C . VAL A 1 128 ? 5.589 -5.664 0.945 1.00 91.19 128 VAL A C 1
ATOM 1012 O O . VAL A 1 128 ? 5.265 -6.852 0.912 1.00 91.19 128 VAL A O 1
ATOM 1015 N N . GLU A 1 129 ? 5.750 -4.981 2.073 1.00 91.69 129 GLU A N 1
ATOM 1016 C CA . GLU A 1 129 ? 5.474 -5.496 3.416 1.00 91.69 129 GLU A CA 1
ATOM 1017 C C . GLU A 1 129 ? 4.662 -4.475 4.221 1.00 91.69 129 GLU A C 1
ATOM 1019 O O . GLU A 1 129 ? 4.649 -3.286 3.903 1.00 91.69 129 GLU A O 1
ATOM 1024 N N . THR A 1 130 ? 4.009 -4.942 5.279 1.00 91.94 130 THR A N 1
ATOM 1025 C CA . THR A 1 130 ? 3.292 -4.126 6.268 1.00 91.94 130 THR A CA 1
ATOM 1026 C C . THR A 1 130 ? 3.880 -4.374 7.656 1.00 91.94 130 THR A C 1
ATOM 1028 O O . THR A 1 130 ? 4.507 -5.409 7.881 1.00 91.94 130 THR A O 1
ATOM 1031 N N . ASP A 1 131 ? 3.673 -3.458 8.600 1.00 91.75 131 ASP A N 1
ATOM 1032 C CA . ASP A 1 131 ? 4.076 -3.639 10.004 1.00 91.75 131 ASP A CA 1
ATOM 1033 C C . ASP A 1 131 ? 3.304 -4.760 10.717 1.00 91.75 131 ASP A C 1
ATOM 1035 O O . ASP A 1 131 ? 3.837 -5.445 11.593 1.00 91.75 131 ASP A O 1
ATOM 1039 N N . ASN A 1 132 ? 2.050 -4.974 10.323 1.00 87.94 132 ASN A N 1
ATOM 1040 C CA . ASN A 1 132 ? 1.181 -5.974 10.924 1.00 87.94 132 ASN A CA 1
ATOM 1041 C C . ASN A 1 132 ? 1.499 -7.395 10.416 1.00 87.94 132 ASN A C 1
ATOM 1043 O O . ASN A 1 132 ? 1.343 -7.697 9.234 1.00 87.94 132 ASN A O 1
ATOM 1047 N N . GLN A 1 133 ? 1.903 -8.286 11.330 1.00 86.69 133 GLN A N 1
ATOM 1048 C CA . GLN A 1 133 ? 2.269 -9.681 11.031 1.00 86.69 133 GLN A CA 1
ATOM 1049 C C . GLN A 1 133 ? 1.082 -10.562 10.615 1.00 86.69 133 GLN A C 1
ATOM 1051 O O . GLN A 1 133 ? 1.290 -11.609 10.003 1.00 86.69 133 GLN A O 1
ATOM 1056 N N . ASN A 1 134 ? -0.146 -10.158 10.949 1.00 87.31 134 ASN A N 1
ATOM 1057 C CA . ASN A 1 134 ? -1.355 -10.882 10.564 1.00 87.31 134 ASN A CA 1
ATOM 1058 C C . ASN A 1 134 ? -1.784 -10.553 9.126 1.00 87.31 134 ASN A C 1
ATOM 1060 O O . ASN A 1 134 ? -2.511 -11.341 8.528 1.00 87.31 134 ASN A O 1
ATOM 1064 N N . CYS A 1 135 ? -1.313 -9.433 8.562 1.00 88.75 135 CYS A N 1
ATOM 1065 C CA . CYS A 1 135 ? -1.550 -9.074 7.167 1.00 88.75 135 CYS A CA 1
ATOM 1066 C C . CYS A 1 135 ? -0.697 -9.941 6.235 1.00 88.75 135 CYS A C 1
ATOM 1068 O O . CYS A 1 135 ? 0.510 -9.731 6.094 1.00 88.75 135 CYS A O 1
ATOM 1070 N N . ILE A 1 136 ? -1.327 -10.876 5.529 1.00 88.56 136 ILE A N 1
ATOM 1071 C CA . ILE A 1 136 ? -0.657 -11.692 4.513 1.00 88.56 136 ILE A CA 1
ATOM 1072 C C . ILE A 1 136 ? -1.090 -11.222 3.127 1.00 88.56 136 ILE A C 1
ATOM 1074 O O . ILE A 1 136 ? -2.268 -10.986 2.870 1.00 88.56 136 ILE A O 1
ATOM 1078 N N . VAL A 1 137 ? -0.139 -11.115 2.198 1.00 88.88 137 VAL A N 1
ATOM 1079 C CA . VAL A 1 137 ? -0.447 -10.842 0.789 1.00 88.88 137 VAL A CA 1
ATOM 1080 C C . VAL A 1 137 ? -1.085 -12.087 0.167 1.00 88.88 137 VAL A C 1
ATOM 1082 O O . VAL A 1 137 ? -0.400 -13.063 -0.137 1.00 88.88 137 VAL A O 1
ATOM 1085 N N . ALA A 1 138 ? -2.399 -12.045 -0.043 1.00 87.50 138 ALA A N 1
ATOM 1086 C CA . ALA A 1 138 ? -3.174 -13.113 -0.673 1.00 87.50 138 ALA A CA 1
ATOM 1087 C C . ALA A 1 138 ? -3.123 -13.056 -2.209 1.00 87.50 138 ALA A C 1
ATOM 1089 O O . ALA A 1 138 ? -3.307 -14.071 -2.883 1.00 87.50 138 ALA A O 1
ATOM 1090 N N . GLY A 1 139 ? -2.863 -11.881 -2.787 1.00 87.12 139 GLY A N 1
ATOM 1091 C CA . GLY A 1 139 ? -2.762 -11.728 -4.235 1.00 87.12 139 GLY A CA 1
ATOM 1092 C C . GLY A 1 139 ? -2.387 -10.325 -4.690 1.00 87.12 139 GLY A C 1
ATOM 1093 O O . GLY A 1 139 ? -2.291 -9.394 -3.893 1.00 87.12 139 GLY A O 1
ATOM 1094 N N . VAL A 1 140 ? -2.191 -10.181 -6.001 1.00 89.88 140 VAL A N 1
ATOM 1095 C CA . VAL A 1 140 ? -1.894 -8.906 -6.666 1.00 89.88 140 VAL A CA 1
ATOM 1096 C C . VAL A 1 140 ? -2.917 -8.688 -7.779 1.00 89.88 140 VAL A C 1
ATOM 1098 O O . VAL A 1 140 ? -3.175 -9.594 -8.568 1.00 89.88 140 VAL A O 1
ATOM 1101 N N . GLU A 1 141 ? -3.503 -7.497 -7.846 1.00 87.94 141 GLU A N 1
ATOM 1102 C CA . GLU A 1 141 ? -4.429 -7.058 -8.886 1.00 87.94 141 GLU A CA 1
ATOM 1103 C C . GLU A 1 141 ? -3.783 -5.933 -9.726 1.00 87.94 141 GLU A C 1
ATOM 1105 O O . GLU A 1 141 ? -3.328 -4.935 -9.160 1.00 87.94 141 GLU A O 1
ATOM 1110 N N . PRO A 1 142 ? -3.781 -6.036 -11.067 1.00 84.69 142 PRO A N 1
ATOM 1111 C CA . PRO A 1 142 ? -4.243 -7.190 -11.836 1.00 84.69 142 PRO A CA 1
ATOM 1112 C C . PRO A 1 142 ? -3.315 -8.404 -11.648 1.00 84.69 142 PRO A C 1
ATOM 1114 O O . PRO A 1 142 ? -2.107 -8.243 -11.496 1.00 84.69 142 PRO A O 1
ATOM 1117 N N . TYR A 1 143 ? -3.864 -9.623 -11.736 1.00 83.50 143 TYR A N 1
ATOM 1118 C CA . TYR A 1 143 ? -3.125 -10.894 -11.558 1.00 83.50 143 TYR A CA 1
ATOM 1119 C C . TYR A 1 143 ? -1.949 -11.101 -12.531 1.00 83.50 143 TYR A C 1
ATOM 1121 O O . TYR A 1 143 ? -1.189 -12.061 -12.417 1.00 83.50 143 TYR A O 1
ATOM 1129 N N . THR A 1 144 ? -1.812 -10.223 -13.523 1.00 82.12 144 THR A N 1
ATOM 1130 C CA . THR A 1 144 ? -0.688 -10.179 -14.458 1.00 82.12 144 THR A CA 1
ATOM 1131 C C . THR A 1 144 ? 0.575 -9.5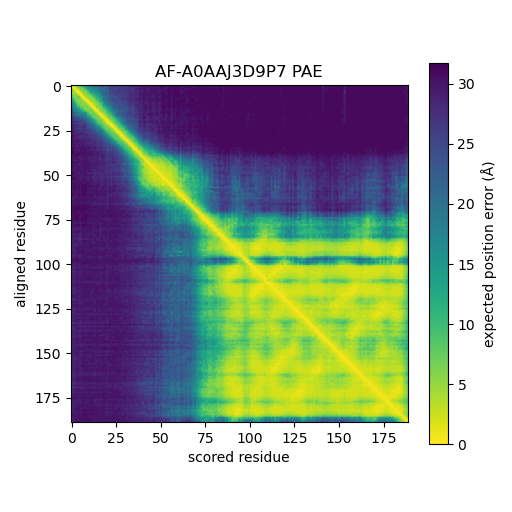73 -13.849 1.00 82.12 144 THR A C 1
ATOM 1133 O O . THR A 1 144 ? 1.660 -9.815 -14.376 1.00 82.12 144 THR A O 1
ATOM 1136 N N . VAL A 1 145 ? 0.457 -8.792 -12.770 1.00 82.19 145 VAL A N 1
ATOM 1137 C CA . VAL A 1 145 ? 1.600 -8.187 -12.078 1.00 82.19 145 VAL A CA 1
ATOM 1138 C C . VAL A 1 145 ? 2.344 -9.266 -11.298 1.00 82.19 145 VAL A C 1
ATOM 1140 O O . VAL A 1 145 ? 1.749 -10.034 -10.543 1.00 82.19 145 VAL A O 1
ATOM 1143 N N . LYS A 1 146 ? 3.664 -9.324 -11.485 1.00 86.12 146 LYS A N 1
ATOM 1144 C CA . LYS A 1 146 ? 4.563 -10.232 -10.769 1.00 86.12 146 LYS A CA 1
ATOM 1145 C C . LYS A 1 146 ? 5.731 -9.437 -10.225 1.00 86.12 146 LYS A C 1
ATOM 1147 O O . LYS A 1 146 ? 6.306 -8.644 -10.958 1.00 86.12 146 LYS A O 1
ATOM 1152 N N . PHE A 1 147 ? 6.087 -9.684 -8.972 1.00 83.75 147 PHE A N 1
ATOM 1153 C CA . PHE A 1 147 ? 7.262 -9.081 -8.359 1.00 83.75 147 PHE A CA 1
ATOM 1154 C C . PHE A 1 147 ? 8.541 -9.872 -8.699 1.00 83.75 147 PHE A C 1
ATOM 1156 O O . PHE A 1 147 ? 8.476 -11.106 -8.750 1.00 83.75 147 PHE A O 1
ATOM 1163 N N . PRO A 1 148 ? 9.687 -9.203 -8.924 1.00 88.56 148 PRO A N 1
ATOM 1164 C CA . PRO A 1 148 ? 9.839 -7.752 -9.067 1.00 88.56 148 PRO A CA 1
ATOM 1165 C C . PRO A 1 148 ? 9.128 -7.213 -10.319 1.00 88.56 148 PRO A C 1
ATOM 1167 O O . PRO A 1 148 ? 9.247 -7.793 -11.399 1.00 88.56 148 PRO A O 1
ATOM 1170 N N . THR A 1 149 ? 8.412 -6.092 -10.181 1.00 87.75 149 THR A N 1
ATOM 1171 C CA . THR A 1 149 ? 7.679 -5.448 -11.283 1.00 87.75 149 THR A CA 1
ATOM 1172 C C . THR A 1 149 ? 8.278 -4.079 -11.598 1.00 87.75 149 THR A C 1
ATOM 1174 O O . THR A 1 149 ? 8.404 -3.251 -10.692 1.00 87.75 149 THR A O 1
ATOM 1177 N N . PRO A 1 150 ? 8.635 -3.789 -12.862 1.00 90.75 150 PRO A N 1
ATOM 1178 C CA . PRO A 1 150 ? 8.869 -2.416 -13.275 1.00 90.75 150 PRO A CA 1
ATOM 1179 C C . PRO A 1 150 ? 7.550 -1.642 -13.204 1.00 90.75 150 PRO A C 1
ATOM 1181 O O . PRO A 1 150 ? 6.484 -2.174 -13.516 1.00 90.75 150 PRO A O 1
ATOM 1184 N N . THR A 1 151 ? 7.643 -0.393 -12.780 1.00 89.75 151 THR A N 1
ATOM 1185 C CA . THR A 1 151 ? 6.544 0.562 -12.662 1.00 89.75 151 THR A CA 1
ATOM 1186 C C . THR A 1 151 ? 6.937 1.834 -13.393 1.00 89.75 151 THR A C 1
ATOM 1188 O O . THR A 1 151 ? 8.082 2.283 -13.308 1.00 89.75 151 THR A O 1
ATOM 1191 N N . ASN A 1 152 ? 5.996 2.390 -14.139 1.00 90.38 152 ASN A N 1
ATOM 1192 C CA . ASN A 1 152 ? 6.093 3.680 -14.795 1.00 90.38 152 ASN A CA 1
ATOM 1193 C C . ASN A 1 152 ? 5.213 4.696 -14.072 1.00 90.38 152 ASN A C 1
ATOM 1195 O O . ASN A 1 152 ? 4.300 4.327 -13.337 1.00 90.38 152 ASN A O 1
ATOM 1199 N N . TYR A 1 153 ? 5.443 5.980 -14.331 1.00 89.62 153 TYR A N 1
ATOM 1200 C CA . TYR A 1 153 ? 4.560 7.041 -13.859 1.00 89.62 153 TYR A CA 1
ATOM 1201 C C . TYR A 1 153 ? 3.084 6.744 -14.186 1.00 89.62 153 TYR A C 1
ATOM 1203 O O . TYR A 1 153 ? 2.720 6.560 -15.349 1.00 89.62 153 TYR A O 1
ATOM 1211 N N . GLY A 1 154 ? 2.235 6.735 -13.159 1.00 87.50 154 GLY A N 1
ATOM 1212 C CA . GLY A 1 154 ? 0.806 6.447 -13.253 1.00 87.50 154 GLY A CA 1
ATOM 1213 C C . GLY A 1 154 ? 0.437 4.963 -13.176 1.00 87.50 154 GLY A C 1
ATOM 1214 O O . GLY A 1 154 ? -0.757 4.655 -13.128 1.00 87.50 154 GLY A O 1
ATOM 1215 N N . ASP A 1 155 ? 1.411 4.046 -13.130 1.00 90.00 155 ASP A N 1
ATOM 1216 C CA . ASP A 1 155 ? 1.122 2.624 -12.959 1.00 90.00 155 ASP A CA 1
ATOM 1217 C C . ASP A 1 155 ? 0.479 2.374 -11.595 1.00 90.00 155 ASP A C 1
ATOM 1219 O O . ASP A 1 155 ? 0.877 2.924 -10.566 1.00 90.00 155 ASP A O 1
ATOM 1223 N N . LEU A 1 156 ? -0.537 1.516 -11.604 1.00 91.31 156 LEU A N 1
ATOM 1224 C CA . LEU A 1 156 ? -1.330 1.175 -10.438 1.00 91.31 156 LEU A CA 1
ATOM 1225 C C . LEU A 1 156 ? -1.431 -0.340 -10.326 1.00 91.31 156 LEU A C 1
ATOM 1227 O O . LEU A 1 156 ? -1.924 -1.014 -11.231 1.00 91.31 156 LEU A O 1
ATOM 1231 N N . PHE A 1 157 ? -1.069 -0.852 -9.159 1.00 90.62 157 PHE A N 1
ATOM 1232 C CA . PHE A 1 157 ? -1.398 -2.207 -8.748 1.00 90.62 157 PHE A CA 1
ATOM 1233 C C . PHE A 1 157 ? -1.980 -2.188 -7.336 1.00 90.62 157 PHE A C 1
ATOM 1235 O O . PHE A 1 157 ? -1.838 -1.224 -6.576 1.00 90.62 157 PHE A O 1
ATOM 1242 N N . LYS A 1 158 ? -2.693 -3.257 -6.999 1.00 92.69 158 LYS A N 1
ATOM 1243 C CA . LYS A 1 158 ? -3.270 -3.458 -5.675 1.00 92.69 158 LYS A CA 1
ATOM 1244 C C . LYS A 1 158 ? -2.791 -4.784 -5.122 1.00 92.69 158 LYS A C 1
ATOM 1246 O O . LYS A 1 158 ? -2.782 -5.783 -5.830 1.00 92.69 158 LYS A O 1
ATOM 1251 N N . LEU A 1 159 ? -2.423 -4.805 -3.857 1.00 92.69 159 LEU A N 1
ATOM 1252 C CA . LEU A 1 159 ? -2.161 -6.023 -3.106 1.00 92.69 159 LEU A CA 1
ATOM 1253 C C . LEU A 1 159 ? -3.422 -6.355 -2.321 1.00 92.69 159 LEU A C 1
ATOM 1255 O O . LEU A 1 159 ? -3.931 -5.510 -1.588 1.00 92.69 159 LEU A O 1
ATOM 1259 N N . VAL A 1 160 ? -3.945 -7.562 -2.498 1.00 92.88 160 VAL A N 1
ATOM 1260 C CA . VAL A 1 160 ? -5.032 -8.078 -1.666 1.00 92.88 160 VAL A CA 1
ATOM 1261 C C . VAL A 1 160 ? -4.395 -8.605 -0.389 1.00 92.88 160 VAL A C 1
ATOM 1263 O O . VAL A 1 160 ? -3.566 -9.514 -0.448 1.00 92.88 160 VAL A O 1
ATOM 1266 N N . LEU A 1 161 ? -4.752 -7.996 0.736 1.00 93.19 161 LEU A N 1
ATOM 1267 C CA . LEU A 1 161 ? -4.296 -8.368 2.066 1.00 93.19 161 LEU A CA 1
ATOM 1268 C C . LEU A 1 161 ? -5.396 -9.178 2.754 1.00 93.19 161 LEU A C 1
ATOM 1270 O O . LEU A 1 161 ? -6.568 -8.802 2.709 1.00 93.19 161 LEU A O 1
ATOM 1274 N N . ASP A 1 162 ? -5.001 -10.284 3.370 1.00 90.25 162 ASP A N 1
ATOM 1275 C CA . ASP A 1 162 ? -5.864 -11.154 4.165 1.00 90.25 162 ASP A CA 1
ATOM 1276 C C . ASP A 1 162 ? -5.407 -11.138 5.629 1.00 90.25 162 ASP A C 1
ATOM 1278 O O . ASP A 1 162 ? -4.217 -10.971 5.907 1.00 90.25 162 ASP A O 1
ATOM 1282 N N . GLY A 1 163 ? -6.353 -11.297 6.554 1.00 86.94 163 GLY A N 1
ATOM 1283 C CA . GLY A 1 163 ? -6.084 -11.354 7.995 1.00 86.94 163 GLY A CA 1
ATOM 1284 C C . GLY A 1 163 ? -5.930 -10.009 8.715 1.00 86.94 163 GLY A C 1
ATOM 1285 O O . GLY A 1 163 ? -5.561 -10.011 9.889 1.00 86.94 163 GLY A O 1
ATOM 1286 N N . CYS A 1 164 ? -6.213 -8.877 8.061 1.00 89.06 164 CYS A N 1
ATOM 1287 C CA . CYS A 1 164 ? -6.140 -7.560 8.699 1.00 89.06 164 CYS A CA 1
ATOM 1288 C C . CYS A 1 164 ? -7.032 -6.498 8.048 1.00 89.06 164 CYS A C 1
ATOM 1290 O O . CYS A 1 164 ? -7.458 -6.645 6.897 1.00 89.06 164 CYS A O 1
ATOM 1292 N N . ARG A 1 165 ? -7.270 -5.404 8.777 1.00 89.31 165 ARG A N 1
ATOM 1293 C CA . ARG A 1 165 ? -8.015 -4.218 8.318 1.00 89.31 165 ARG A CA 1
ATOM 1294 C C . ARG A 1 165 ? -7.083 -3.023 8.088 1.00 89.31 165 ARG A C 1
ATOM 1296 O O . ARG A 1 165 ? -5.958 -2.987 8.571 1.00 89.31 165 ARG A O 1
ATOM 1303 N N . ALA A 1 166 ? -7.547 -2.038 7.324 1.00 88.81 166 ALA A N 1
ATOM 1304 C CA . ALA A 1 166 ? -6.765 -0.861 6.936 1.00 88.81 166 ALA A CA 1
ATOM 1305 C C . ALA A 1 166 ? -6.313 -0.002 8.130 1.00 88.81 166 ALA A C 1
ATOM 1307 O O . ALA A 1 166 ? -5.206 0.523 8.092 1.00 88.81 166 ALA A O 1
ATOM 1308 N N . ASP A 1 167 ? -7.138 0.108 9.176 1.00 87.25 167 ASP A N 1
ATOM 1309 C CA . ASP A 1 167 ? -6.845 0.792 10.447 1.00 87.25 167 ASP A CA 1
ATOM 1310 C C . ASP A 1 167 ? -5.800 0.066 11.304 1.00 87.25 167 ASP A C 1
ATOM 1312 O O . ASP A 1 167 ? -5.197 0.661 12.190 1.00 87.25 167 ASP A O 1
ATOM 1316 N N . GLU A 1 168 ? -5.550 -1.214 11.037 1.00 88.56 168 GLU A N 1
ATOM 1317 C CA . GLU A 1 168 ? -4.574 -2.021 11.775 1.00 88.56 168 GLU A CA 1
ATOM 1318 C C . GLU A 1 168 ? -3.170 -1.973 11.152 1.00 88.56 168 GLU A C 1
ATOM 1320 O O . GLU A 1 168 ? -2.272 -2.680 11.614 1.00 88.56 168 GLU A O 1
ATOM 1325 N N . ILE A 1 169 ? -2.987 -1.195 10.080 1.00 90.06 169 ILE A N 1
ATOM 1326 C CA . ILE A 1 169 ? -1.718 -1.035 9.365 1.00 90.06 169 ILE A CA 1
ATOM 1327 C C . ILE A 1 169 ? -1.186 0.365 9.658 1.00 90.06 169 ILE A C 1
ATOM 1329 O O . ILE A 1 169 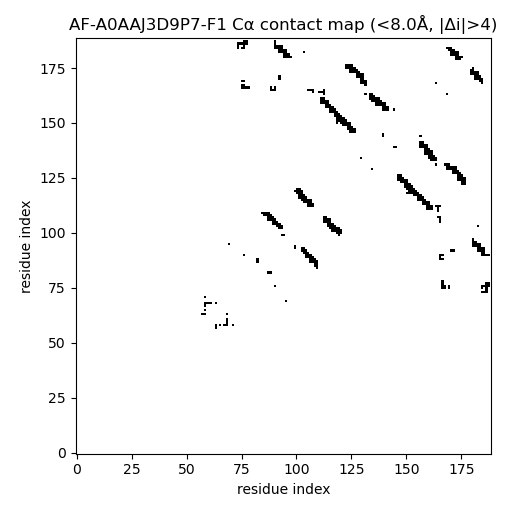? -1.731 1.354 9.165 1.00 90.06 169 ILE A O 1
ATOM 1333 N N . ASN A 1 170 ? -0.096 0.455 10.420 1.00 90.12 170 ASN A N 1
ATOM 1334 C CA . ASN A 1 170 ? 0.527 1.744 10.731 1.00 90.12 170 ASN A CA 1
ATOM 1335 C C . ASN A 1 170 ? 1.616 2.091 9.729 1.00 90.12 170 ASN A C 1
ATOM 1337 O O . ASN A 1 170 ? 1.801 3.265 9.404 1.00 90.12 170 ASN A O 1
ATOM 1341 N N . GLU A 1 171 ? 2.342 1.081 9.242 1.00 92.06 171 GLU A N 1
ATOM 1342 C CA . GLU A 1 171 ? 3.437 1.284 8.305 1.00 92.06 171 GLU A CA 1
ATOM 1343 C C . GLU A 1 171 ? 3.393 0.305 7.132 1.00 92.06 171 GLU A C 1
ATOM 1345 O O . GL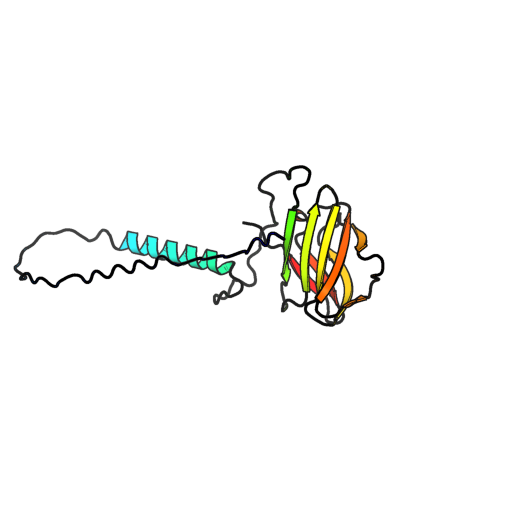U A 1 171 ? 3.100 -0.884 7.266 1.00 92.06 171 GLU A O 1
ATOM 1350 N N . VAL A 1 172 ? 3.734 0.827 5.957 1.00 92.69 172 VAL A N 1
ATOM 1351 C CA . VAL A 1 172 ? 3.923 0.064 4.726 1.00 92.69 172 VAL A CA 1
ATOM 1352 C C . VAL A 1 172 ? 5.362 0.250 4.266 1.00 92.69 172 VAL A C 1
ATOM 1354 O O . VAL A 1 172 ? 5.891 1.361 4.232 1.00 92.69 172 VAL A O 1
ATOM 1357 N N . TYR A 1 173 ? 5.999 -0.844 3.877 1.00 92.69 173 TYR A N 1
ATOM 1358 C CA . TYR A 1 173 ? 7.370 -0.864 3.400 1.00 92.69 173 TYR A CA 1
ATOM 1359 C C . TYR A 1 173 ? 7.401 -1.254 1.924 1.00 92.69 173 TYR A C 1
ATOM 1361 O O . TYR A 1 173 ? 7.019 -2.367 1.557 1.00 92.69 173 TYR A O 1
ATOM 1369 N N . LEU A 1 174 ? 7.888 -0.350 1.074 1.00 92.38 174 LEU A N 1
ATOM 1370 C CA . LEU A 1 174 ? 8.136 -0.618 -0.342 1.00 92.38 174 LEU A CA 1
ATOM 1371 C C . LEU A 1 174 ? 9.632 -0.850 -0.564 1.00 92.38 174 LEU A C 1
ATOM 1373 O O . LEU A 1 174 ? 10.454 0.018 -0.276 1.00 92.38 174 LEU A O 1
ATOM 1377 N N . TYR A 1 175 ? 9.991 -2.016 -1.095 1.00 91.75 175 TYR A N 1
ATOM 1378 C CA . TYR A 1 175 ? 11.361 -2.349 -1.473 1.00 91.75 175 TYR A CA 1
ATOM 1379 C C . TYR A 1 175 ? 11.546 -2.054 -2.955 1.00 91.75 175 TYR A C 1
ATOM 1381 O O . TYR A 1 175 ? 10.919 -2.690 -3.803 1.00 91.75 175 TYR A O 1
ATOM 1389 N N . THR A 1 176 ? 12.398 -1.079 -3.255 1.00 91.06 176 THR A N 1
ATOM 1390 C CA . THR A 1 176 ? 12.673 -0.607 -4.617 1.00 91.06 176 THR A CA 1
ATOM 1391 C C . THR A 1 176 ? 14.146 -0.774 -4.970 1.00 91.06 176 THR A C 1
ATOM 1393 O O . THR A 1 176 ? 14.971 -1.077 -4.104 1.00 91.06 176 THR A O 1
ATOM 1396 N N . THR A 1 177 ? 14.521 -0.497 -6.223 1.00 89.56 177 THR A N 1
ATOM 1397 C CA . THR A 1 177 ? 15.947 -0.469 -6.609 1.00 89.56 177 THR A CA 1
ATOM 1398 C C . THR A 1 177 ? 16.741 0.624 -5.898 1.00 89.56 177 THR A C 1
ATOM 1400 O O . THR A 1 177 ? 17.961 0.519 -5.779 1.00 89.56 177 THR A O 1
ATOM 1403 N N . ARG A 1 178 ? 16.056 1.655 -5.391 1.00 85.12 178 ARG A N 1
ATOM 1404 C CA . ARG A 1 178 ? 16.644 2.775 -4.646 1.00 85.12 178 ARG A CA 1
ATOM 1405 C C . ARG A 1 178 ? 16.745 2.511 -3.143 1.00 85.12 178 ARG A C 1
ATOM 1407 O O . ARG A 1 178 ? 17.342 3.312 -2.432 1.00 85.12 178 ARG A O 1
ATOM 1414 N N . GLY A 1 179 ? 16.188 1.397 -2.666 1.00 88.06 179 GLY A N 1
ATOM 1415 C CA . GLY A 1 179 ? 16.174 1.007 -1.259 1.00 88.06 179 GLY A CA 1
ATOM 1416 C C . GLY A 1 179 ? 14.766 0.816 -0.697 1.00 88.06 179 GLY A C 1
ATOM 1417 O O . GLY A 1 179 ? 13.772 0.778 -1.428 1.00 88.06 179 GLY A O 1
ATOM 1418 N N . LYS A 1 180 ? 14.703 0.663 0.629 1.00 90.88 180 LYS A N 1
ATOM 1419 C CA . LYS A 1 180 ? 13.457 0.541 1.391 1.00 90.88 180 LYS A CA 1
ATOM 1420 C C . LYS A 1 180 ? 12.866 1.931 1.621 1.00 90.88 180 LYS A C 1
ATOM 1422 O O . LYS A 1 180 ? 13.538 2.791 2.180 1.00 90.88 180 LYS A O 1
ATOM 1427 N N . ILE A 1 181 ? 11.609 2.115 1.237 1.00 90.50 181 ILE A N 1
ATOM 1428 C CA . ILE A 1 181 ? 10.830 3.325 1.496 1.00 90.50 181 ILE A CA 1
ATOM 1429 C C . ILE A 1 181 ? 9.757 2.979 2.527 1.00 90.50 181 ILE A C 1
ATOM 1431 O O . ILE A 1 181 ? 8.991 2.033 2.331 1.00 90.50 181 ILE A O 1
ATOM 1435 N N . THR A 1 182 ? 9.713 3.739 3.618 1.00 91.75 182 THR A N 1
ATOM 1436 C CA . THR A 1 182 ? 8.724 3.569 4.686 1.00 91.75 182 THR A CA 1
ATOM 1437 C C . THR A 1 182 ? 7.614 4.596 4.536 1.00 91.75 182 THR A C 1
ATOM 1439 O O . THR A 1 182 ? 7.872 5.792 4.399 1.00 91.75 182 THR A O 1
ATOM 1442 N N . TYR A 1 183 ? 6.383 4.110 4.598 1.00 90.81 183 TYR A N 1
ATOM 1443 C CA . TYR A 1 183 ? 5.151 4.878 4.558 1.00 90.81 183 TYR A CA 1
ATOM 1444 C C . TYR A 1 183 ? 4.434 4.726 5.890 1.00 90.81 183 TYR A C 1
ATOM 1446 O O . TYR A 1 183 ? 4.256 3.602 6.341 1.00 90.81 183 TYR A O 1
ATOM 1454 N N . ARG A 1 184 ? 4.004 5.828 6.499 1.00 90.12 184 ARG A N 1
ATOM 1455 C CA . ARG A 1 184 ? 3.270 5.857 7.767 1.00 90.12 184 ARG A CA 1
ATOM 1456 C C . ARG A 1 184 ? 1.837 6.320 7.546 1.00 90.12 184 ARG A C 1
ATOM 1458 O O . ARG A 1 184 ? 1.614 7.264 6.788 1.00 90.12 184 ARG A O 1
ATOM 1465 N N . ALA A 1 185 ? 0.885 5.657 8.192 1.00 88.31 185 ALA A N 1
ATOM 1466 C CA . ALA A 1 185 ? -0.528 5.994 8.116 1.00 88.31 185 ALA A CA 1
ATOM 1467 C C . ALA A 1 185 ? -0.773 7.438 8.578 1.00 88.31 185 ALA A C 1
ATOM 1469 O O . ALA A 1 185 ? -0.199 7.906 9.563 1.00 88.31 185 ALA A O 1
ATOM 1470 N N . LEU A 1 186 ? -1.627 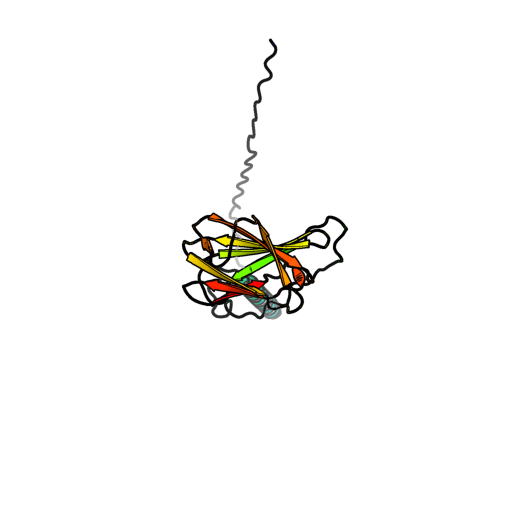8.142 7.845 1.00 83.44 186 LEU A N 1
ATOM 1471 C CA . LEU A 1 186 ? -2.218 9.402 8.262 1.00 83.44 186 LEU A CA 1
ATOM 1472 C C . LEU A 1 186 ? -3.431 9.068 9.131 1.00 83.44 186 LEU A C 1
ATOM 1474 O O . LEU A 1 186 ? -4.287 8.285 8.717 1.00 83.44 186 LEU A O 1
ATOM 1478 N N . ALA A 1 187 ? -3.502 9.646 10.327 1.00 67.38 187 ALA A N 1
ATOM 1479 C CA . ALA A 1 187 ? -4.716 9.574 11.125 1.00 67.38 187 ALA A CA 1
ATOM 1480 C C . ALA A 1 187 ? -5.828 10.367 10.413 1.00 67.38 187 ALA A C 1
ATOM 1482 O O . ALA A 1 187 ? -5.592 11.486 9.957 1.00 67.38 187 ALA A O 1
ATOM 1483 N N . GLU A 1 188 ? -7.021 9.781 10.285 1.00 55.78 188 GLU A N 1
ATOM 1484 C CA . GLU A 1 188 ? -8.214 10.543 9.908 1.00 55.78 188 GLU A CA 1
ATOM 1485 C C . GLU A 1 188 ? -8.754 11.267 11.151 1.00 55.78 188 GLU A C 1
ATOM 1487 O O . GLU A 1 188 ? -9.071 10.631 12.162 1.00 55.78 188 GLU A O 1
ATOM 1492 N N . ASP A 1 189 ? -8.830 12.597 11.066 1.00 41.94 189 ASP A N 1
ATOM 1493 C CA . ASP A 1 189 ? -9.332 13.494 12.117 1.00 41.94 189 ASP A CA 1
ATOM 1494 C C . ASP A 1 189 ? -10.854 13.538 12.277 1.00 41.94 189 ASP A C 1
ATOM 1496 O O . ASP A 1 189 ? -11.647 12.944 11.508 1.00 41.94 189 ASP A O 1
#

Organism: Acinetobacter haemolyticus (NCBI:txid29430)

Nearest PDB structures (foldseek):
  7vt9-assembly1_B  TM=3.616E-01  e=2.278E+00  Escherichia coli K-12
  3u6x-assembly2_O  TM=2.264E-01  e=1.262E+00  Lactococcus phage TP901-1
  4v96-assembly1_BA  TM=1.590E-01  e=4.082E-01  Lactococcus phage TP901-1
  2f0c-assembly1_C  TM=2.295E-01  e=1.741E+00  Lactococcus phage TP901-1
  3hg0-assembly1_B  TM=2.637E-01  e=2.677E+00  Lactococcus phage TP901-1

pLDDT: mean 71.26, std 20.46, range [28.78, 94.75]

Foldseek 3Di:
DDDDDDDDDDDDDDDDDDDDDDDDDDDDDDDDDDDDPPDPVVVVVVVVVVVVVVVVVLLCPPPRPDPPSLDDPAPQADDPDDADQQDKDKWWWDWRPDDPQWTWMWIDHHQKIKIKIFGQAWWWWADKDFPDPQWDQPAKPVNPDDGRGTDHHGDMMITITHRDDRSVTQWMWTQIPVGIIIIGIDHDD

Mean predicted aligned error: 18.24 Å

Secondary structure (DSSP, 8-state):
-------------------PPPP-------------SSSHHHHHHHHHHHHHHHHHHHTT-TT--STTGGG--PPPP--SSPPPTT-EEEEEEEESSS--SEEEEEEEETTEEEEEEEESS-EEEEEEEES-TT-EEEEEESTT--SSEEE-TT-EEEEEEES--GGG--EEEEEETTEEEEEEEPPP-